Protein AF-A0A7Y3IRU7-F1 (afdb_monomer_lite)

Radius of gyration: 20.29 Å; chains: 1; bounding box: 50×38×58 Å

Secondary structure (DSSP, 8-state):
--HHHHHHHHHHHHHHHHHHHHHHHHHHHHGGG--S---------S--------SS-EE-HHHHHHHHGGGSSSEEEEEEEESS-SSSSS-EEEEEEEETTT--EEEEEEEEEESSSSSHHHHHHHHHHHHHHHTTPEEEEEEE-HHHHHHHHTTSS-HHHHHHHPEEGGGS--TT-HHHHHHHHHHHHHHHTT-

pLDDT: mean 74.54, std 20.45, range [28.89, 97.62]

Foldseek 3Di:
DDPVVVVVVVVVLVVLVVCVVVVVVVVVVVVVVPPDDDDDDDDDDDDPPVPLPFSDAAAALQPCLVVVLVVAAQKAKEWEWEPDPPPDPFTWIKIKIAHPVPRDIHTYATDQATLDDDDRNPVSNVVSLVVCVVSVHHYFYWYAHPVLRVCVNSRNDDPVVRVVRTHRLVRVDDPDDVRVVSSVVSVCVSNVVSD

Sequence (195 aa):
MLLSEFGLDIISGWLSNKFGKIIDKRILKLKKYKDCKNMRKPFFENLALEVKTKLFQTFDVYIDLEKILPRIANPIAHILIEKEAIDSFWNQACLVLESKVTGEWYVFRRGRMAMQGVGGGIRQSEIALKRLKESKAYIAVWAISTAILDEFENGGKLWPEVKISAIPFFSSIGNNDGEWCLIQDRTRELLSANY

Structure (mmCIF, N/CA/C/O backbone):
data_AF-A0A7Y3IRU7-F1
#
_entry.id   AF-A0A7Y3IRU7-F1
#
loop_
_atom_site.group_PDB
_atom_site.id
_atom_site.type_symbol
_atom_site.label_atom_id
_atom_site.label_alt_id
_atom_site.label_comp_id
_atom_site.label_asym_id
_atom_site.label_entity_id
_atom_site.label_seq_id
_atom_site.pdbx_PDB_ins_code
_atom_site.Cartn_x
_atom_site.Cartn_y
_atom_site.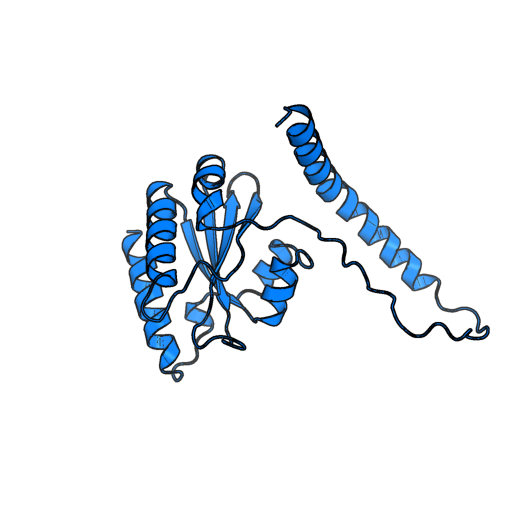Cartn_z
_atom_site.occupancy
_atom_site.B_iso_or_equiv
_atom_site.auth_seq_id
_atom_site.auth_comp_id
_atom_site.auth_asym_id
_atom_site.auth_atom_id
_atom_site.pdbx_PDB_model_num
ATOM 1 N N . MET A 1 1 ? -20.020 21.588 3.233 1.00 48.06 1 MET A N 1
ATOM 2 C CA . MET A 1 1 ? -20.146 20.173 2.834 1.00 48.06 1 MET A CA 1
ATOM 3 C C . MET A 1 1 ? -21.287 19.598 3.650 1.00 48.06 1 MET A C 1
ATOM 5 O O . MET A 1 1 ? -21.186 19.559 4.872 1.00 48.06 1 MET A O 1
ATOM 9 N N . LEU A 1 2 ? -22.430 19.371 3.007 1.00 42.31 2 LEU A N 1
ATOM 10 C CA . LEU A 1 2 ? -23.685 19.032 3.679 1.00 42.31 2 LEU A CA 1
ATOM 11 C C . LEU A 1 2 ? -23.664 17.544 4.057 1.00 42.31 2 LEU A C 1
ATOM 13 O O . LEU A 1 2 ? -23.351 16.697 3.227 1.00 42.31 2 LEU A O 1
ATOM 17 N N . LEU A 1 3 ? -24.014 17.228 5.308 1.00 46.59 3 LEU A N 1
ATOM 18 C CA . LEU A 1 3 ? -24.074 15.863 5.866 1.00 46.59 3 LEU A CA 1
ATOM 19 C C . LEU A 1 3 ? -24.898 14.868 5.021 1.00 46.59 3 LEU A C 1
ATOM 21 O O . LEU A 1 3 ? -24.723 13.659 5.154 1.00 46.59 3 LEU A O 1
ATOM 25 N N . SER A 1 4 ? -25.769 15.365 4.142 1.00 48.56 4 SER A N 1
ATOM 26 C CA . SER A 1 4 ? -26.586 14.570 3.225 1.00 48.56 4 SER A CA 1
ATOM 27 C C . SER A 1 4 ? -25.791 13.890 2.107 1.00 48.56 4 SER A C 1
ATOM 29 O O . SER A 1 4 ? -26.173 12.802 1.690 1.00 48.56 4 SER A O 1
ATOM 31 N N . GLU A 1 5 ? -24.693 14.485 1.631 1.00 45.47 5 GLU A N 1
ATOM 32 C CA . GLU A 1 5 ? -23.890 13.919 0.530 1.00 45.47 5 GLU A CA 1
ATOM 33 C C . GLU A 1 5 ? -23.098 12.692 1.006 1.00 45.47 5 GLU A C 1
ATOM 35 O O . GLU A 1 5 ? -23.122 11.642 0.372 1.00 45.47 5 GLU A O 1
ATOM 40 N N . PHE A 1 6 ? -22.532 12.767 2.214 1.00 59.31 6 PHE A N 1
ATOM 41 C CA . PHE A 1 6 ? -21.785 11.664 2.825 1.00 59.31 6 PHE A CA 1
ATOM 42 C C . PHE A 1 6 ? -22.658 10.426 3.101 1.00 59.31 6 PHE A C 1
ATOM 44 O O . PHE A 1 6 ? -22.209 9.290 2.957 1.00 59.31 6 PHE A O 1
ATOM 51 N N . GLY A 1 7 ? -23.925 10.629 3.480 1.00 55.75 7 GLY A N 1
ATOM 52 C CA . GLY A 1 7 ? -24.867 9.527 3.701 1.00 55.75 7 GLY A CA 1
ATOM 53 C C . GLY A 1 7 ? -25.230 8.785 2.412 1.00 55.75 7 GLY A C 1
ATOM 54 O O . GLY A 1 7 ? -25.353 7.560 2.420 1.00 55.75 7 GLY A O 1
ATOM 55 N N . LEU A 1 8 ? -25.354 9.508 1.296 1.00 59.50 8 LEU A N 1
ATOM 56 C CA . LEU A 1 8 ? -25.653 8.921 -0.012 1.00 59.50 8 LEU A CA 1
ATOM 57 C C . LEU A 1 8 ? -24.467 8.127 -0.567 1.00 59.50 8 LEU A C 1
ATOM 59 O O . LEU A 1 8 ? -24.673 7.070 -1.166 1.00 59.50 8 LEU A O 1
ATOM 63 N N . ASP A 1 9 ? -23.242 8.569 -0.292 1.00 53.53 9 ASP A N 1
ATOM 64 C CA . ASP A 1 9 ? -22.026 7.863 -0.702 1.00 53.53 9 ASP A CA 1
ATOM 65 C C . ASP A 1 9 ? -21.859 6.520 0.023 1.00 53.53 9 ASP A C 1
ATOM 67 O O . ASP A 1 9 ? -21.502 5.513 -0.592 1.00 53.53 9 ASP A O 1
ATOM 71 N N . ILE A 1 10 ? -22.207 6.454 1.311 1.00 66.69 10 ILE A N 1
ATOM 72 C CA . ILE A 1 10 ? -22.194 5.189 2.062 1.00 66.69 10 ILE A CA 1
ATOM 73 C C . ILE A 1 10 ? -23.280 4.234 1.545 1.00 66.69 10 ILE A C 1
ATOM 75 O O . ILE A 1 10 ? -23.042 3.031 1.392 1.00 66.69 10 ILE A O 1
ATOM 79 N N . ILE A 1 11 ? -24.466 4.759 1.225 1.00 63.19 11 ILE A N 1
ATOM 80 C CA . ILE A 1 11 ? -25.565 3.957 0.674 1.00 63.19 11 ILE A CA 1
ATOM 81 C C . ILE A 1 11 ? -25.210 3.443 -0.729 1.00 63.19 11 ILE A C 1
ATOM 83 O O . ILE A 1 11 ? -25.505 2.287 -1.040 1.00 63.19 11 ILE A O 1
ATOM 87 N N . SER A 1 12 ? -24.537 4.243 -1.560 1.00 63.88 12 SER A N 1
ATOM 88 C CA . SER A 1 12 ? -24.117 3.822 -2.901 1.00 63.88 12 SER A CA 1
ATOM 89 C C . SER A 1 12 ? -23.078 2.695 -2.844 1.00 63.88 12 SER A C 1
ATOM 91 O O . SER A 1 12 ? -23.237 1.686 -3.539 1.00 63.88 12 SER A O 1
ATOM 93 N N . GLY A 1 13 ? -22.097 2.787 -1.938 1.00 61.19 13 GLY A N 1
ATOM 94 C CA . GLY A 1 13 ? -21.116 1.725 -1.694 1.00 61.19 13 GLY A CA 1
ATOM 95 C C . GLY A 1 13 ? -21.765 0.422 -1.217 1.00 61.19 13 GLY A C 1
ATOM 96 O O . GLY A 1 13 ? -21.463 -0.662 -1.728 1.00 61.19 13 GLY A O 1
ATOM 97 N N . TRP A 1 14 ? -22.731 0.515 -0.298 1.00 67.25 14 TRP A N 1
ATOM 98 C CA . TRP A 1 14 ? -23.462 -0.654 0.198 1.00 67.25 14 TRP A CA 1
ATOM 99 C C . TRP A 1 14 ? -24.346 -1.307 -0.878 1.00 67.25 14 TRP A C 1
ATOM 101 O O . TRP A 1 14 ? -24.374 -2.536 -1.004 1.00 67.25 14 TRP A O 1
ATOM 111 N N . LEU A 1 15 ? -25.038 -0.506 -1.697 1.00 62.38 15 LEU A N 1
ATOM 112 C CA . LEU A 1 15 ? -25.868 -1.010 -2.795 1.00 62.38 15 LEU A CA 1
ATOM 113 C C . LEU A 1 15 ? -25.020 -1.674 -3.885 1.00 62.38 15 LEU A C 1
ATOM 115 O O . LEU A 1 15 ? -25.395 -2.746 -4.366 1.00 62.38 15 LEU A O 1
ATOM 119 N N . SER A 1 16 ? -23.865 -1.103 -4.230 1.00 62.22 16 SER A N 1
ATOM 120 C CA . SER A 1 16 ? -22.969 -1.662 -5.251 1.00 62.22 16 SER A CA 1
ATOM 121 C C . SER A 1 16 ? -22.486 -3.072 -4.871 1.00 62.22 16 SER A C 1
ATOM 123 O O . SER A 1 16 ? -22.590 -4.014 -5.663 1.00 62.22 16 SER A O 1
ATOM 125 N N . ASN A 1 17 ? -22.124 -3.271 -3.598 1.00 59.56 17 ASN A N 1
ATOM 126 C CA . ASN A 1 17 ? -21.744 -4.582 -3.059 1.00 59.56 17 ASN A CA 1
ATOM 127 C C . ASN A 1 17 ? -22.893 -5.607 -3.072 1.00 59.56 17 ASN A C 1
ATOM 129 O O . ASN A 1 17 ? -22.665 -6.811 -3.236 1.00 59.56 17 ASN A O 1
ATOM 133 N N . LYS A 1 18 ? -24.143 -5.155 -2.912 1.00 57.81 18 LYS A N 1
ATOM 134 C CA . LYS A 1 18 ? -25.322 -6.033 -2.897 1.00 57.81 18 LYS A CA 1
ATOM 135 C C . LYS A 1 18 ? -25.792 -6.411 -4.306 1.00 57.81 18 LYS A C 1
ATOM 137 O O . LYS A 1 18 ? -26.206 -7.554 -4.517 1.00 57.81 18 LYS A O 1
ATOM 142 N N . PHE A 1 19 ? -25.709 -5.492 -5.271 1.00 55.91 19 PHE A N 1
ATOM 143 C CA . PHE A 1 19 ? -26.160 -5.716 -6.650 1.00 55.91 19 PHE A CA 1
ATOM 144 C C . PHE A 1 19 ? -25.128 -6.400 -7.553 1.00 55.91 19 PHE A C 1
ATOM 146 O O . PHE A 1 19 ? -25.546 -7.084 -8.493 1.00 55.91 19 PHE A O 1
ATOM 153 N N . GLY A 1 20 ? -23.825 -6.327 -7.248 1.00 52.81 20 GLY A N 1
ATOM 154 C CA . GLY A 1 20 ? -22.790 -7.064 -7.992 1.00 52.81 20 GLY A CA 1
ATOM 155 C C . GLY A 1 20 ? -23.102 -8.563 -8.123 1.00 52.81 20 GLY A C 1
ATOM 156 O O . GLY A 1 20 ? -23.053 -9.125 -9.214 1.00 52.81 20 GLY A O 1
ATOM 157 N N . LYS A 1 21 ? -23.624 -9.185 -7.054 1.00 52.62 21 LYS A N 1
ATOM 158 C CA . LYS A 1 21 ? -24.028 -10.607 -7.041 1.00 52.62 21 LYS A CA 1
ATOM 159 C C . LYS A 1 21 ? -25.224 -10.949 -7.951 1.00 52.62 21 LYS A C 1
ATOM 161 O O . LYS A 1 21 ? -25.450 -12.122 -8.253 1.00 52.62 21 LYS A O 1
ATOM 166 N N . ILE A 1 22 ? -26.028 -9.962 -8.359 1.00 50.84 22 ILE A N 1
ATOM 167 C CA . ILE A 1 22 ? -27.222 -10.150 -9.208 1.00 50.84 22 ILE A CA 1
ATOM 168 C C . ILE A 1 22 ? -26.870 -9.966 -10.692 1.00 50.84 22 ILE A C 1
ATOM 170 O O . ILE A 1 22 ? -27.439 -10.651 -11.551 1.00 50.84 22 ILE A O 1
ATOM 174 N N . ILE A 1 23 ? -25.923 -9.076 -10.997 1.00 54.41 23 ILE A N 1
ATOM 175 C CA . ILE A 1 23 ? -25.503 -8.753 -12.367 1.00 54.41 23 ILE A CA 1
ATOM 176 C C . ILE A 1 23 ? -24.752 -9.935 -13.001 1.00 54.41 23 ILE A C 1
ATOM 178 O O . ILE A 1 23 ? -25.070 -10.305 -14.137 1.00 54.41 23 ILE A O 1
ATOM 182 N N . ASP A 1 24 ? -23.903 -10.633 -12.240 1.00 53.72 24 ASP A N 1
ATOM 183 C CA . ASP A 1 24 ? -23.179 -11.828 -12.71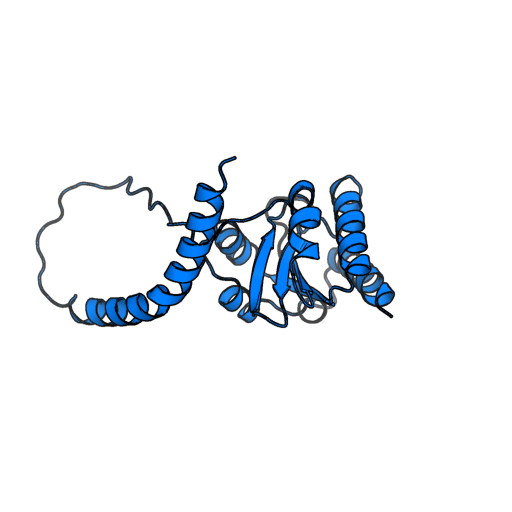0 1.00 53.72 24 ASP A CA 1
ATOM 184 C C . ASP A 1 24 ? -24.112 -12.935 -13.226 1.00 53.72 24 ASP A C 1
ATOM 186 O O . ASP A 1 24 ? -23.856 -13.573 -14.252 1.00 53.72 24 ASP A O 1
ATOM 190 N N . LYS A 1 25 ? -25.275 -13.117 -12.583 1.00 45.72 25 LYS A N 1
ATOM 191 C CA . LYS A 1 25 ? -26.278 -14.106 -13.013 1.00 45.72 25 LYS A CA 1
ATOM 192 C C . LYS A 1 25 ? -27.017 -13.703 -14.296 1.00 45.72 25 LYS A C 1
ATOM 194 O O . LYS A 1 25 ? -27.487 -14.582 -15.021 1.00 45.72 25 LYS A O 1
ATOM 199 N N . ARG A 1 26 ? -27.139 -12.404 -14.602 1.00 42.84 26 ARG A N 1
ATOM 200 C CA . ARG A 1 26 ? -27.789 -11.909 -15.835 1.00 42.84 26 ARG A CA 1
ATOM 201 C C . ARG A 1 26 ? -26.845 -11.934 -17.039 1.00 42.84 26 ARG A C 1
ATOM 203 O O . ARG A 1 26 ? -27.288 -12.304 -18.127 1.00 42.84 26 ARG A O 1
ATOM 210 N N . ILE A 1 27 ? -25.560 -11.633 -16.846 1.00 50.25 27 ILE A N 1
ATOM 211 C CA . ILE A 1 27 ? -24.546 -11.669 -17.918 1.00 50.25 27 ILE A CA 1
ATOM 212 C C . ILE A 1 27 ? -24.343 -13.104 -18.435 1.00 50.25 27 ILE A C 1
ATOM 214 O O . ILE A 1 27 ? -24.252 -13.317 -19.647 1.00 50.25 27 ILE A O 1
ATOM 218 N N . LEU A 1 28 ? -24.402 -14.110 -17.552 1.00 45.84 28 LEU A N 1
ATOM 219 C CA . LEU A 1 28 ? -24.357 -15.522 -17.959 1.00 45.84 28 LEU A CA 1
ATOM 220 C C . LEU A 1 28 ? -25.570 -15.937 -18.817 1.00 45.84 28 LEU A C 1
ATOM 222 O O . LEU A 1 28 ? -25.449 -16.776 -19.709 1.00 45.84 28 LEU A O 1
ATOM 226 N N . LYS A 1 29 ? -26.740 -15.329 -18.575 1.00 40.03 29 LYS A N 1
ATOM 227 C CA . LYS A 1 29 ? -27.984 -15.602 -19.315 1.00 40.03 29 LYS A CA 1
ATOM 228 C C . LYS A 1 29 ? -27.981 -14.970 -20.713 1.00 40.03 29 LYS A C 1
ATOM 230 O O . LYS A 1 29 ? -28.517 -15.566 -21.643 1.00 40.03 29 LYS A O 1
ATOM 235 N N . LEU A 1 30 ? -27.336 -13.810 -20.875 1.00 43.72 30 LEU A N 1
ATOM 236 C CA . LEU A 1 30 ? -27.234 -13.092 -22.154 1.00 43.72 30 LEU A CA 1
ATOM 237 C C . LEU A 1 30 ? -26.241 -13.734 -23.137 1.00 43.72 30 LEU A C 1
ATOM 239 O O . LEU A 1 30 ? -26.475 -13.688 -24.343 1.00 43.72 30 LEU A O 1
ATOM 243 N N . LYS A 1 31 ? -25.184 -14.409 -22.656 1.00 42.47 31 LYS A N 1
ATOM 244 C CA . LYS A 1 31 ? -24.262 -15.163 -23.532 1.00 42.47 31 LYS A CA 1
ATOM 245 C C . LYS A 1 31 ? -24.937 -16.327 -24.270 1.00 42.47 31 LYS A C 1
ATOM 247 O O . LYS A 1 31 ? -24.489 -16.686 -25.349 1.00 42.47 31 LYS A O 1
ATOM 252 N N . LYS A 1 32 ? -26.036 -16.875 -23.737 1.00 38.16 32 LYS A N 1
ATOM 253 C CA . LYS A 1 32 ? -26.773 -17.998 -24.344 1.00 38.16 32 LYS A CA 1
ATOM 254 C C . LYS A 1 32 ? -27.744 -17.584 -25.463 1.00 38.16 32 LYS A C 1
ATOM 256 O O . LYS A 1 32 ? -28.303 -18.455 -26.112 1.00 38.16 32 LYS A O 1
ATOM 261 N N . TYR A 1 33 ? -27.954 -16.280 -25.679 1.00 37.12 33 TYR A N 1
ATOM 262 C CA . TYR A 1 33 ? -28.952 -15.743 -26.619 1.00 37.12 33 TYR A CA 1
ATOM 263 C C . TYR A 1 33 ? -28.353 -15.147 -27.908 1.00 37.12 33 TYR A C 1
ATOM 265 O O . TYR A 1 33 ? -29.091 -14.597 -28.720 1.00 37.12 33 TYR A O 1
ATOM 273 N N . LYS A 1 34 ? -27.026 -15.228 -28.102 1.00 40.00 34 LYS A N 1
ATOM 274 C CA . LYS A 1 34 ? -26.320 -14.582 -29.226 1.00 40.00 34 LYS A CA 1
ATOM 275 C C . LYS A 1 34 ? -26.099 -15.455 -30.468 1.00 40.00 34 LYS A C 1
ATOM 277 O O . LYS A 1 34 ? -25.538 -14.957 -31.436 1.00 40.00 34 LYS A O 1
ATOM 282 N N . ASP A 1 35 ? -26.609 -16.684 -30.488 1.00 40.62 35 ASP A N 1
ATOM 283 C CA . ASP A 1 35 ? -26.699 -17.492 -31.708 1.00 40.62 35 ASP A CA 1
ATOM 284 C C . ASP A 1 35 ? -28.080 -17.323 -32.343 1.00 40.62 35 ASP A C 1
ATOM 286 O O . ASP A 1 35 ? -28.925 -18.207 -32.248 1.00 40.62 35 ASP A O 1
ATOM 290 N N . CYS A 1 36 ? -28.343 -16.166 -32.960 1.00 28.89 36 CYS A N 1
ATOM 291 C CA . CYS A 1 36 ? -29.313 -16.058 -34.054 1.00 28.89 36 CYS A CA 1
ATOM 292 C C . CYS A 1 36 ? -29.269 -14.688 -34.754 1.00 28.89 36 CYS A C 1
ATOM 294 O O . CYS A 1 36 ? -29.655 -13.670 -34.188 1.00 28.89 36 CYS A O 1
ATOM 296 N N . LYS A 1 37 ? -28.955 -14.762 -36.054 1.00 32.47 37 LYS A N 1
ATOM 297 C CA . LYS A 1 37 ? -29.348 -13.873 -37.164 1.00 32.47 37 LYS A CA 1
ATOM 298 C C . LYS A 1 37 ? -28.512 -12.615 -37.448 1.00 32.47 37 LYS A C 1
ATOM 300 O O . LYS A 1 37 ? -28.678 -11.547 -36.875 1.00 32.47 37 LYS A O 1
ATOM 305 N N . ASN A 1 38 ? -27.713 -12.777 -38.505 1.00 42.38 38 ASN A N 1
ATOM 306 C CA . ASN A 1 38 ? -27.243 -11.765 -39.448 1.00 42.38 38 ASN A CA 1
ATOM 307 C C . ASN A 1 38 ? -28.295 -10.688 -39.771 1.00 42.38 38 ASN A C 1
ATOM 309 O O . ASN A 1 38 ? -29.358 -11.028 -40.286 1.00 42.38 38 ASN A O 1
ATOM 313 N N . MET A 1 39 ? -27.937 -9.407 -39.632 1.00 30.27 39 MET A N 1
ATOM 314 C CA . MET A 1 39 ? -28.381 -8.338 -40.539 1.00 30.27 39 MET A CA 1
ATOM 315 C C . MET A 1 39 ? -27.474 -7.096 -40.429 1.00 30.27 39 MET A C 1
ATOM 317 O O . MET A 1 39 ? -27.349 -6.495 -39.372 1.00 30.27 39 MET A O 1
ATOM 321 N N . ARG A 1 40 ? -26.840 -6.775 -41.567 1.00 31.67 40 ARG A N 1
ATOM 322 C CA . ARG A 1 40 ? -26.354 -5.476 -42.084 1.00 31.67 40 ARG A CA 1
ATOM 323 C C . ARG A 1 40 ? -25.814 -4.435 -41.082 1.00 31.67 40 ARG A C 1
ATOM 325 O O . ARG A 1 40 ? -26.567 -3.770 -40.384 1.00 31.67 40 ARG A O 1
ATOM 332 N N . LYS A 1 41 ? -24.495 -4.205 -41.157 1.00 40.94 41 LYS A N 1
ATOM 333 C CA . LYS A 1 41 ? -23.790 -3.045 -40.582 1.00 40.94 41 LYS A CA 1
ATOM 334 C C . LYS A 1 41 ? -24.319 -1.723 -41.169 1.00 40.94 41 LYS A C 1
ATOM 336 O O . LYS A 1 41 ? -24.338 -1.604 -42.395 1.00 40.94 41 LYS A O 1
ATOM 341 N N . PRO A 1 42 ? -24.591 -0.697 -40.347 1.00 31.98 42 PRO A N 1
ATOM 342 C CA . PRO A 1 42 ? -24.346 0.681 -40.715 1.00 31.98 42 PRO A CA 1
ATOM 343 C C . PRO A 1 42 ? -23.015 1.166 -40.124 1.00 31.98 42 PRO A C 1
ATOM 345 O O . PRO A 1 42 ? -22.588 0.790 -39.034 1.00 31.98 42 PRO A O 1
ATOM 348 N N . PHE A 1 43 ? -22.371 1.998 -40.924 1.00 35.75 43 PHE A N 1
ATOM 349 C CA . PHE A 1 43 ? -21.105 2.687 -40.745 1.00 35.75 43 PHE A CA 1
ATOM 350 C C . PHE A 1 43 ? -21.197 3.708 -39.592 1.00 35.75 43 PHE A C 1
ATOM 352 O O . PHE A 1 43 ? -21.530 4.867 -39.804 1.00 35.75 43 PHE A O 1
ATOM 359 N N . PHE A 1 44 ? -20.953 3.252 -38.363 1.00 33.62 44 PHE A N 1
ATOM 360 C CA . PHE A 1 44 ? -20.643 4.077 -37.187 1.00 33.62 44 PHE A CA 1
ATOM 361 C C . PHE A 1 44 ? -19.436 3.449 -36.469 1.00 33.62 44 PHE A C 1
ATOM 363 O O . PHE A 1 44 ? -19.514 2.969 -35.344 1.00 33.62 44 PHE A O 1
ATOM 370 N N . GLU A 1 45 ? -18.314 3.393 -37.177 1.00 39.78 45 GLU A N 1
ATOM 371 C CA . GLU A 1 45 ? -16.967 3.307 -36.604 1.00 39.78 45 GLU A CA 1
ATOM 372 C C . GLU A 1 45 ? -16.498 4.764 -36.434 1.00 39.78 45 GLU A C 1
ATOM 374 O O . GLU A 1 45 ? -16.635 5.545 -37.366 1.00 39.78 45 GLU A O 1
ATOM 379 N N . ASN A 1 46 ? -15.966 5.285 -35.335 1.00 42.59 46 ASN A N 1
ATOM 380 C CA . ASN A 1 46 ? -15.507 4.751 -34.066 1.00 42.59 46 ASN A CA 1
ATOM 381 C C . ASN A 1 46 ? -15.408 5.962 -33.121 1.00 42.59 46 ASN A C 1
ATOM 383 O O . ASN A 1 46 ? -14.522 6.786 -33.312 1.00 42.59 46 ASN A O 1
ATOM 387 N N . LEU A 1 47 ? -16.286 6.098 -32.126 1.00 37.81 47 LEU A N 1
ATOM 388 C C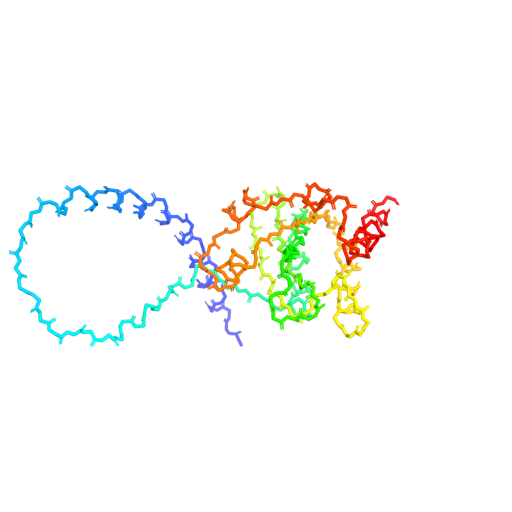A . LEU A 1 47 ? -15.971 6.809 -30.876 1.00 37.81 47 LEU A CA 1
ATOM 389 C C . LEU A 1 47 ? -17.004 6.452 -29.798 1.00 37.81 47 LEU A C 1
ATOM 391 O O . LEU A 1 47 ? -17.566 7.305 -29.116 1.00 37.81 47 LEU A O 1
ATOM 395 N N . ALA A 1 48 ? -17.266 5.155 -29.628 1.00 40.50 48 ALA A N 1
ATOM 396 C CA . ALA A 1 48 ? -17.731 4.684 -28.335 1.00 40.50 48 ALA A CA 1
ATOM 397 C C . ALA A 1 48 ? -16.530 4.811 -27.393 1.00 40.50 48 ALA A C 1
ATOM 399 O O . ALA A 1 48 ? -15.747 3.880 -27.227 1.00 40.50 48 ALA A O 1
ATOM 400 N N . LEU A 1 49 ? -16.332 6.012 -26.848 1.00 41.75 49 LEU A N 1
ATOM 401 C CA . LEU A 1 49 ? -15.558 6.205 -25.635 1.00 41.75 49 LEU A CA 1
ATOM 402 C C . LEU A 1 49 ? -16.312 5.370 -2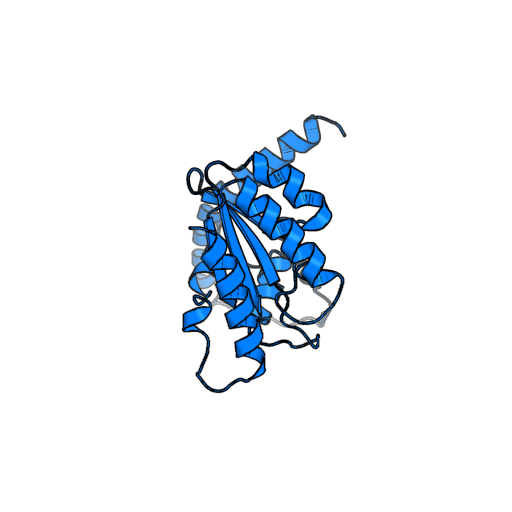4.601 1.00 41.75 49 LEU A C 1
ATOM 404 O O . LEU A 1 49 ? -17.324 5.810 -24.058 1.00 41.75 49 LEU A O 1
ATOM 408 N N . GLU A 1 50 ? -15.921 4.103 -24.452 1.00 47.50 50 GLU A N 1
ATOM 409 C CA . GLU A 1 50 ? -16.402 3.260 -23.372 1.00 47.50 50 GLU A CA 1
ATOM 410 C C . GLU A 1 50 ? -16.017 4.004 -22.102 1.00 47.50 50 GLU A C 1
ATOM 412 O O . GLU A 1 50 ? -14.867 3.968 -21.661 1.00 47.50 50 GLU A O 1
ATOM 417 N N . VAL A 1 51 ? -16.968 4.755 -21.548 1.00 51.50 51 VAL A N 1
ATOM 418 C CA . VAL A 1 51 ? -16.851 5.325 -20.217 1.00 51.50 51 VAL A CA 1
ATOM 419 C C . VAL A 1 51 ? -16.815 4.115 -19.298 1.00 51.50 51 VAL A C 1
ATOM 421 O O . VAL A 1 51 ? -17.856 3.624 -18.856 1.00 51.50 51 VAL A O 1
ATOM 424 N N . LYS A 1 52 ? -15.613 3.561 -19.091 1.00 62.78 52 LYS A N 1
ATOM 425 C CA . LYS A 1 52 ? -15.381 2.488 -18.133 1.00 62.78 52 LYS A CA 1
ATOM 426 C C . LYS A 1 52 ? -15.905 3.018 -16.809 1.00 62.78 52 LYS A C 1
ATOM 428 O O . LYS A 1 52 ? -15.371 3.972 -16.248 1.00 62.78 52 LYS A O 1
ATOM 433 N N . THR A 1 53 ? -17.035 2.468 -16.380 1.00 78.56 53 THR A N 1
ATOM 434 C CA . THR A 1 53 ? -17.702 2.915 -15.164 1.00 78.56 53 THR A CA 1
ATOM 435 C C . THR A 1 53 ? -16.781 2.564 -14.008 1.00 78.56 53 THR A C 1
ATOM 437 O O . THR A 1 53 ? -16.487 1.391 -13.787 1.00 78.56 53 THR A O 1
ATOM 440 N N . LYS A 1 54 ? -16.273 3.585 -13.317 1.00 86.25 54 LYS A N 1
ATOM 441 C CA . LYS A 1 54 ? -15.350 3.399 -12.201 1.00 86.25 54 LYS A CA 1
ATOM 442 C C . LYS A 1 54 ? -16.074 2.668 -11.068 1.00 86.25 54 LYS A C 1
ATOM 444 O O . LYS A 1 54 ? -17.104 3.145 -10.600 1.00 86.25 54 LYS A O 1
ATOM 449 N N . LEU A 1 55 ? -15.544 1.530 -10.623 1.00 88.75 55 LEU A N 1
ATOM 450 C CA . LEU A 1 55 ? -16.164 0.703 -9.582 1.00 88.75 55 LEU A CA 1
ATOM 451 C C . LEU A 1 55 ? -15.977 1.279 -8.167 1.00 88.75 55 LEU A C 1
ATOM 453 O O . LEU A 1 55 ? -16.784 1.002 -7.285 1.00 88.75 55 LEU A O 1
ATOM 457 N N . PHE A 1 56 ? -14.921 2.066 -7.939 1.00 92.19 56 PHE A N 1
ATOM 458 C CA . PHE A 1 56 ? -14.600 2.688 -6.647 1.00 92.19 56 PHE A CA 1
ATOM 459 C C . PHE A 1 56 ? -13.722 3.929 -6.820 1.00 92.19 56 PHE A C 1
ATOM 461 O O . PHE A 1 56 ? -13.046 4.097 -7.831 1.00 92.19 56 PHE A O 1
ATOM 468 N N . GLN A 1 57 ? -13.682 4.800 -5.813 1.00 92.38 57 GLN A N 1
ATOM 469 C CA . GLN A 1 57 ? -12.783 5.951 -5.801 1.00 92.38 57 GLN A CA 1
ATOM 470 C C . GLN A 1 57 ? -11.406 5.595 -5.231 1.00 92.38 57 GLN A C 1
ATOM 472 O O . GLN A 1 57 ? -11.260 4.741 -4.365 1.00 92.38 57 GLN A O 1
ATOM 477 N N . THR A 1 58 ? -10.392 6.303 -5.715 1.00 94.00 58 THR A N 1
ATOM 478 C CA . THR A 1 58 ? -9.012 6.217 -5.243 1.00 94.00 58 THR A CA 1
ATOM 479 C C . THR A 1 58 ? -8.611 7.506 -4.534 1.00 94.00 58 THR A C 1
ATOM 481 O O . THR A 1 58 ? -9.089 8.577 -4.913 1.00 94.00 58 THR A O 1
ATOM 484 N N . PHE A 1 59 ? -7.687 7.404 -3.586 1.00 95.06 59 PHE A N 1
ATOM 485 C CA . PHE A 1 59 ? -7.261 8.476 -2.687 1.00 95.06 59 PHE A CA 1
ATOM 486 C C . PHE A 1 59 ? -5.797 8.881 -2.914 1.00 95.06 59 PHE A C 1
ATOM 488 O O . PHE A 1 59 ? -5.036 8.162 -3.573 1.00 95.06 59 PHE A O 1
ATOM 495 N N . ASP A 1 60 ? -5.397 10.029 -2.366 1.00 93.31 60 ASP A N 1
ATOM 496 C CA . ASP A 1 60 ? -4.004 10.489 -2.348 1.00 93.31 60 ASP A CA 1
ATOM 497 C C . ASP A 1 60 ? -3.362 10.164 -0.986 1.00 93.31 60 ASP A C 1
ATOM 499 O O . ASP A 1 60 ? -3.890 10.510 0.072 1.00 93.31 60 ASP A O 1
ATOM 503 N N . VAL A 1 61 ? -2.209 9.484 -0.995 1.00 92.62 61 VAL A N 1
ATOM 504 C CA . VAL A 1 61 ? -1.523 9.041 0.237 1.00 92.62 61 VAL A CA 1
ATOM 505 C C . VAL A 1 61 ? -1.154 10.215 1.145 1.00 92.62 61 VAL A C 1
ATOM 507 O O . VAL A 1 61 ? -1.234 10.104 2.367 1.00 92.62 61 VAL A O 1
ATOM 510 N N . TYR A 1 62 ? -0.734 11.343 0.577 1.00 88.69 62 TYR A N 1
ATOM 511 C CA . TYR A 1 62 ? -0.271 12.484 1.358 1.00 88.69 62 TYR A CA 1
ATOM 512 C C . TYR A 1 62 ? -1.442 13.210 2.033 1.00 88.69 62 TYR A C 1
ATOM 514 O O . TYR A 1 62 ? -1.329 13.621 3.189 1.00 88.69 62 TYR A O 1
ATOM 522 N N . ILE A 1 63 ? -2.570 13.330 1.327 1.00 90.88 63 ILE A N 1
ATOM 523 C CA . ILE A 1 63 ? -3.731 14.123 1.760 1.00 90.88 63 ILE A CA 1
ATOM 524 C C . ILE A 1 63 ? -4.718 13.306 2.608 1.00 90.88 63 ILE A C 1
ATOM 526 O O . ILE A 1 63 ? -5.275 13.824 3.583 1.00 90.88 63 ILE A O 1
ATOM 530 N N . ASP A 1 64 ? -4.962 12.048 2.239 1.00 95.12 64 ASP A N 1
ATOM 531 C CA . ASP A 1 64 ? -6.118 11.291 2.732 1.00 95.12 64 ASP A CA 1
ATOM 532 C C . ASP A 1 64 ? -5.756 10.220 3.764 1.00 95.12 64 ASP A C 1
ATOM 534 O O . ASP A 1 64 ? -6.601 9.859 4.587 1.00 95.12 64 ASP A O 1
ATOM 538 N N . LEU A 1 65 ? -4.505 9.739 3.780 1.00 94.94 65 LEU A N 1
ATOM 539 C CA . LEU A 1 65 ? -4.078 8.650 4.670 1.00 94.94 65 LEU A CA 1
ATOM 540 C C . LEU A 1 65 ? -4.358 8.968 6.143 1.00 94.94 65 LEU A C 1
ATOM 542 O O . LEU A 1 65 ? -4.900 8.138 6.864 1.00 94.94 65 LEU A O 1
ATOM 546 N N . GLU A 1 66 ? -4.038 10.187 6.574 1.00 93.31 66 GLU A N 1
ATOM 547 C CA . GLU A 1 66 ? -4.226 10.641 7.957 1.00 93.31 66 GLU A CA 1
ATOM 548 C C . GLU A 1 66 ? -5.702 10.689 8.375 1.00 93.31 66 GLU A C 1
ATOM 550 O O . GLU A 1 66 ? -6.027 10.503 9.544 1.00 93.31 66 GLU A O 1
ATOM 555 N N . LYS A 1 67 ? -6.612 10.889 7.418 1.00 94.56 67 LYS A N 1
ATOM 556 C CA . LYS A 1 67 ? -8.056 10.954 7.676 1.00 94.56 67 LYS A CA 1
ATOM 557 C C . LYS A 1 67 ? -8.697 9.569 7.683 1.00 94.56 67 LYS A C 1
ATOM 559 O O . LYS A 1 67 ? -9.641 9.337 8.440 1.00 94.56 67 LYS A O 1
ATOM 564 N N . ILE A 1 68 ? -8.220 8.683 6.809 1.00 95.94 68 ILE A N 1
ATOM 565 C CA . ILE A 1 68 ? -8.801 7.358 6.573 1.00 95.94 68 ILE A CA 1
ATOM 566 C C . ILE A 1 68 ? -8.273 6.341 7.588 1.00 95.94 68 ILE A C 1
ATOM 568 O O . ILE A 1 68 ? -9.068 5.638 8.206 1.00 95.94 68 ILE A O 1
ATOM 572 N N . LEU A 1 69 ? -6.955 6.286 7.800 1.00 95.88 69 LEU A N 1
ATOM 573 C CA . LEU A 1 69 ? -6.297 5.253 8.607 1.00 95.88 69 LEU A CA 1
ATOM 574 C C . LEU A 1 69 ? -6.867 5.100 10.032 1.00 95.88 69 LEU A C 1
ATOM 576 O O . LEU A 1 69 ? -7.131 3.962 10.419 1.00 95.88 69 LEU A O 1
ATOM 580 N N . PRO A 1 70 ? -7.153 6.177 10.798 1.00 95.00 70 PRO A N 1
ATOM 581 C CA . PRO A 1 70 ? -7.701 6.045 12.153 1.00 95.00 70 PRO A CA 1
ATOM 582 C C . PRO A 1 70 ? -9.101 5.422 12.212 1.00 95.00 70 PRO A C 1
ATOM 584 O O . PRO A 1 70 ? -9.559 5.038 13.286 1.00 95.00 70 PRO A O 1
ATOM 587 N N . ARG A 1 71 ? -9.807 5.348 11.078 1.00 94.19 71 ARG A N 1
ATOM 588 C CA . ARG A 1 71 ? -11.171 4.808 10.987 1.00 94.19 71 ARG A CA 1
ATOM 589 C C . ARG A 1 71 ? -11.194 3.307 10.704 1.00 94.19 71 ARG A C 1
ATOM 591 O O . ARG A 1 71 ? -12.263 2.707 10.733 1.00 94.19 71 ARG A O 1
ATOM 598 N N . ILE A 1 72 ? -10.040 2.703 10.424 1.00 94.25 72 ILE A N 1
ATOM 599 C CA . ILE A 1 72 ? -9.938 1.299 10.034 1.00 94.25 72 ILE A CA 1
ATOM 600 C C . ILE A 1 72 ? -9.575 0.468 11.260 1.00 94.25 72 ILE A C 1
ATOM 602 O O . ILE A 1 72 ? -8.485 0.588 11.815 1.00 94.25 72 ILE A O 1
ATOM 606 N N . ALA A 1 73 ? -10.479 -0.421 11.668 1.00 91.25 73 ALA A N 1
ATOM 607 C CA . ALA A 1 73 ? -10.197 -1.361 12.743 1.00 91.25 73 ALA A CA 1
ATOM 608 C C . ALA A 1 73 ? -9.191 -2.424 12.274 1.00 91.25 73 ALA A C 1
ATOM 610 O O . ALA A 1 73 ? -9.442 -3.128 11.291 1.00 91.25 73 ALA A O 1
ATOM 611 N N . ASN A 1 74 ? -8.085 -2.559 13.012 1.00 93.56 74 ASN A N 1
ATOM 612 C CA . ASN A 1 74 ? -7.017 -3.536 12.778 1.00 93.56 74 ASN A CA 1
ATOM 613 C C . ASN A 1 74 ? -6.521 -3.544 11.308 1.00 93.56 74 ASN A C 1
ATOM 615 O O . ASN A 1 74 ? -6.755 -4.519 10.582 1.00 93.56 74 ASN A O 1
ATOM 619 N N . PRO A 1 75 ? -5.906 -2.438 10.843 1.00 96.12 75 PRO A N 1
ATOM 620 C CA . PRO A 1 75 ? -5.590 -2.238 9.434 1.00 96.12 75 PRO A CA 1
ATOM 621 C C . PRO A 1 75 ? -4.463 -3.155 8.937 1.00 96.12 75 PRO A C 1
ATOM 623 O O . PRO A 1 75 ? -3.477 -3.409 9.635 1.00 96.12 75 PRO A O 1
ATOM 626 N N . ILE A 1 76 ? -4.580 -3.605 7.687 1.00 96.31 76 ILE A N 1
ATOM 627 C CA . ILE A 1 76 ? -3.476 -4.124 6.876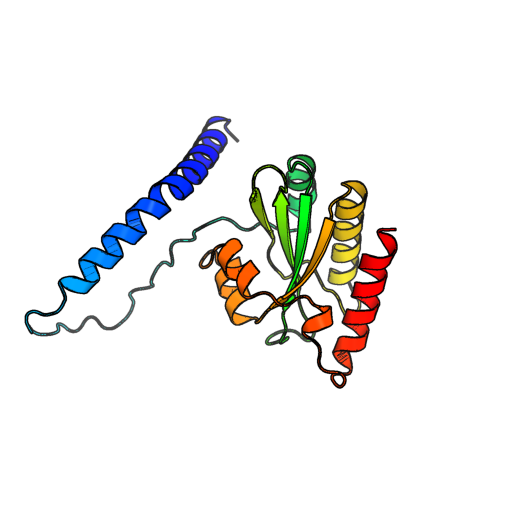 1.00 96.31 76 ILE A CA 1
ATOM 628 C C . ILE A 1 76 ? -3.168 -3.096 5.794 1.00 96.31 76 ILE A C 1
ATOM 630 O O . ILE A 1 76 ? -4.049 -2.703 5.037 1.00 96.31 76 ILE A O 1
ATOM 634 N N . ALA A 1 77 ? -1.910 -2.696 5.701 1.00 96.44 77 ALA A N 1
ATOM 635 C CA . ALA A 1 77 ? -1.360 -1.921 4.609 1.00 96.44 77 ALA A CA 1
ATOM 636 C C . ALA A 1 77 ? -0.725 -2.855 3.576 1.00 96.44 77 ALA A C 1
ATOM 638 O O . ALA A 1 77 ? 0.355 -3.403 3.794 1.00 96.44 77 ALA A O 1
ATOM 639 N N . HIS A 1 78 ? -1.394 -3.022 2.443 1.00 96.31 78 HIS A N 1
ATOM 640 C CA . HIS A 1 78 ? -0.866 -3.710 1.276 1.00 96.31 78 HIS A CA 1
ATOM 641 C C . HIS A 1 78 ? -0.141 -2.706 0.380 1.00 96.31 78 HIS A C 1
ATOM 643 O O . HIS A 1 78 ? -0.764 -1.841 -0.230 1.00 96.31 78 HIS A O 1
ATOM 649 N N . ILE A 1 79 ? 1.179 -2.819 0.300 1.00 94.38 79 ILE A N 1
ATOM 650 C CA . ILE A 1 79 ? 2.019 -2.004 -0.577 1.00 94.38 79 ILE A CA 1
ATOM 651 C C . ILE A 1 79 ? 2.231 -2.790 -1.867 1.00 94.38 79 ILE A C 1
ATOM 653 O O . ILE A 1 79 ? 2.827 -3.866 -1.839 1.00 94.38 79 ILE A O 1
ATOM 657 N N . LEU A 1 80 ? 1.718 -2.275 -2.980 1.00 93.75 80 LEU A N 1
ATOM 658 C CA . LEU A 1 80 ? 1.819 -2.888 -4.301 1.00 93.75 80 LEU A CA 1
ATOM 659 C C . LEU A 1 80 ? 2.909 -2.167 -5.090 1.00 93.75 80 LEU A C 1
ATOM 661 O O . LEU A 1 80 ? 2.731 -1.009 -5.461 1.00 93.75 80 LEU A O 1
ATOM 665 N N . ILE A 1 81 ? 4.026 -2.843 -5.323 1.00 89.88 81 ILE A N 1
ATOM 666 C CA . ILE A 1 81 ? 5.159 -2.331 -6.091 1.00 89.88 81 ILE A CA 1
ATOM 667 C C . ILE A 1 81 ? 5.021 -2.841 -7.523 1.00 89.88 81 ILE A C 1
ATOM 669 O O . ILE A 1 81 ? 4.815 -4.039 -7.749 1.00 89.88 81 ILE A O 1
ATOM 673 N N . GLU A 1 82 ? 5.102 -1.938 -8.493 1.00 87.44 82 GLU A N 1
ATOM 674 C CA . GLU A 1 82 ? 5.090 -2.339 -9.897 1.00 87.44 82 GLU A CA 1
ATOM 675 C C . GLU A 1 82 ? 6.333 -3.164 -10.239 1.00 87.44 82 GLU A C 1
ATOM 677 O O . GLU A 1 82 ? 7.437 -2.854 -9.797 1.00 87.44 82 GLU A O 1
ATOM 682 N N . LYS A 1 83 ? 6.159 -4.236 -11.011 1.00 80.38 83 LYS A N 1
ATOM 683 C CA . LYS A 1 83 ? 7.271 -5.086 -11.451 1.00 80.38 83 LYS A CA 1
ATOM 684 C C . LYS A 1 83 ? 8.137 -4.425 -12.508 1.00 80.38 83 LYS A C 1
ATOM 686 O O . LYS A 1 83 ? 9.342 -4.617 -12.532 1.00 80.38 83 LYS A O 1
ATOM 691 N N . GLU A 1 84 ? 7.519 -3.659 -13.384 1.00 75.06 84 GLU A N 1
ATOM 692 C CA . GLU A 1 84 ? 8.185 -3.066 -14.530 1.00 75.06 84 GLU A CA 1
ATOM 693 C C . GLU A 1 84 ? 8.015 -1.559 -14.413 1.00 75.06 84 GLU A C 1
ATOM 695 O O . GLU A 1 84 ? 6.891 -1.052 -14.404 1.00 75.06 84 GLU A O 1
ATOM 700 N N . ALA A 1 85 ? 9.128 -0.842 -14.299 1.00 64.06 85 ALA A N 1
ATOM 701 C CA . ALA A 1 85 ? 9.118 0.608 -14.338 1.00 64.06 85 ALA A CA 1
ATOM 702 C C . ALA A 1 85 ? 9.000 1.027 -15.815 1.00 64.06 85 ALA A C 1
ATOM 704 O O . ALA A 1 85 ? 9.997 1.163 -16.518 1.00 64.06 85 ALA A O 1
ATOM 705 N N . ILE A 1 86 ? 7.764 1.106 -16.321 1.00 56.34 86 ILE A N 1
ATOM 706 C CA . ILE A 1 86 ? 7.511 1.329 -17.757 1.00 56.34 86 ILE A CA 1
ATOM 707 C C . ILE A 1 86 ? 7.784 2.794 -18.139 1.00 56.34 86 ILE A C 1
ATOM 709 O O . ILE A 1 86 ? 8.455 3.049 -19.133 1.00 56.34 86 ILE A O 1
ATOM 713 N N . ASP A 1 87 ? 7.324 3.745 -17.318 1.00 55.69 87 ASP A N 1
ATOM 714 C CA . ASP A 1 87 ? 7.332 5.183 -17.647 1.00 55.69 87 ASP A CA 1
ATOM 715 C C . ASP A 1 87 ? 8.177 6.046 -16.698 1.00 55.69 87 ASP A C 1
ATOM 717 O O . ASP A 1 87 ? 8.305 7.259 -16.880 1.00 55.69 87 ASP A O 1
ATOM 721 N N . SER A 1 88 ? 8.760 5.454 -15.656 1.00 56.88 88 SER A N 1
ATOM 722 C CA . SER A 1 88 ? 9.629 6.181 -14.734 1.00 56.88 88 SER A CA 1
ATOM 723 C C . SER A 1 88 ? 10.893 5.392 -14.444 1.00 56.88 88 SER A C 1
ATOM 725 O O . SER A 1 88 ? 10.867 4.172 -14.450 1.00 56.88 88 SER A O 1
ATOM 727 N N . PHE A 1 89 ? 11.997 6.080 -14.146 1.00 61.19 89 PHE A N 1
ATOM 728 C CA . PHE A 1 89 ? 13.248 5.441 -13.712 1.00 61.19 89 PHE A CA 1
ATOM 729 C C . PHE A 1 89 ? 13.100 4.658 -12.389 1.00 61.19 89 PHE A C 1
ATOM 731 O O . PHE A 1 89 ? 14.060 4.051 -11.925 1.00 61.19 89 PHE A O 1
ATOM 738 N N . TRP A 1 90 ? 11.927 4.699 -11.741 1.00 68.38 90 TRP A N 1
ATOM 739 C CA . TRP A 1 90 ? 11.703 4.136 -10.417 1.00 68.38 90 TRP A CA 1
ATOM 740 C C . TRP A 1 90 ? 10.416 3.314 -10.335 1.00 68.38 90 TRP A C 1
ATOM 742 O O . TRP A 1 90 ? 9.374 3.800 -10.749 1.00 68.38 90 TRP A O 1
ATOM 752 N N . ASN A 1 91 ? 10.452 2.133 -9.713 1.00 76.06 91 ASN A N 1
ATOM 753 C CA . ASN A 1 91 ? 9.243 1.369 -9.418 1.00 76.06 91 ASN A CA 1
ATOM 754 C C . ASN A 1 91 ? 8.378 2.134 -8.404 1.00 76.06 91 ASN A C 1
ATOM 756 O O . ASN A 1 91 ? 8.763 2.353 -7.245 1.00 76.06 91 ASN A O 1
ATOM 760 N N . GLN A 1 92 ? 7.199 2.552 -8.846 1.00 83.75 92 GLN A N 1
ATOM 761 C CA . GLN A 1 92 ? 6.215 3.239 -8.023 1.00 83.75 92 GLN A CA 1
ATOM 762 C C . GLN A 1 92 ? 5.399 2.259 -7.180 1.00 83.75 92 GLN A C 1
ATOM 764 O O . GLN A 1 92 ? 5.210 1.090 -7.532 1.00 83.75 92 GLN A O 1
ATOM 769 N N . ALA A 1 93 ? 4.893 2.760 -6.051 1.00 89.06 93 ALA A N 1
ATOM 770 C CA . ALA A 1 93 ? 4.082 1.975 -5.133 1.00 89.06 93 ALA A CA 1
ATOM 771 C C . ALA A 1 93 ? 2.663 2.539 -4.995 1.00 89.06 93 ALA A C 1
ATOM 773 O O . ALA A 1 93 ? 2.469 3.736 -4.774 1.00 89.06 93 ALA A O 1
ATOM 774 N N . CYS A 1 94 ? 1.679 1.650 -5.087 1.00 93.44 94 CYS A N 1
ATOM 775 C CA . CYS A 1 94 ? 0.295 1.878 -4.677 1.00 93.44 94 CYS A CA 1
ATOM 776 C C . CYS A 1 94 ? 0.118 1.363 -3.242 1.00 93.44 94 CYS A C 1
ATOM 778 O O . CYS A 1 94 ? 0.751 0.382 -2.842 1.00 93.44 94 CYS A O 1
ATOM 780 N N . LEU A 1 95 ? -0.770 1.986 -2.471 1.00 95.94 95 LEU A N 1
ATOM 781 C CA . LEU A 1 95 ? -1.132 1.528 -1.129 1.00 95.94 95 LEU A CA 1
ATOM 782 C C . LEU A 1 95 ? -2.604 1.118 -1.107 1.00 95.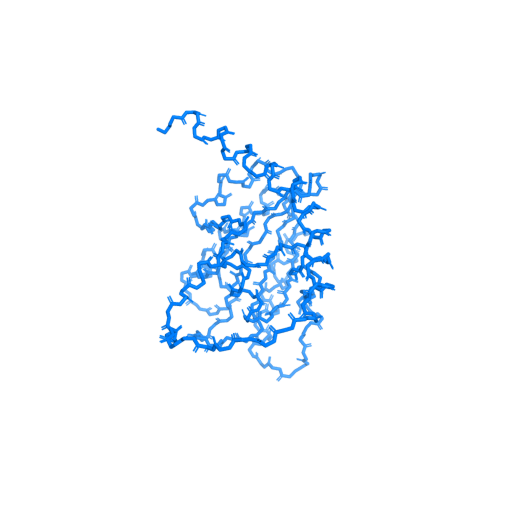94 95 LEU A C 1
ATOM 784 O O . LEU A 1 95 ? -3.466 1.848 -1.587 1.00 95.94 95 LEU A O 1
ATOM 788 N N . VAL A 1 96 ? -2.904 -0.027 -0.504 1.00 97.44 96 VAL A N 1
ATOM 789 C CA . VAL A 1 96 ? -4.269 -0.434 -0.167 1.00 97.44 96 VAL A CA 1
ATOM 790 C C . VAL A 1 96 ? -4.357 -0.651 1.334 1.00 97.44 96 VAL A C 1
ATOM 792 O O . VAL A 1 96 ? -3.555 -1.387 1.903 1.00 97.44 96 VAL A O 1
ATOM 795 N N . LEU A 1 97 ? -5.326 -0.014 1.983 1.00 97.62 97 LEU A N 1
ATOM 796 C CA . LEU A 1 97 ? -5.666 -0.310 3.372 1.00 97.62 97 LEU A CA 1
ATOM 797 C C . LEU A 1 97 ? -6.847 -1.264 3.399 1.00 97.62 97 LEU A C 1
ATOM 799 O O . LEU A 1 97 ? -7.837 -0.989 2.736 1.00 97.62 97 LEU A O 1
ATOM 803 N N . GLU A 1 98 ? -6.758 -2.339 4.169 1.00 97.31 98 GLU A N 1
ATOM 804 C CA . GLU A 1 98 ? -7.824 -3.326 4.362 1.00 97.31 98 GLU A CA 1
ATOM 805 C C . GLU A 1 98 ? -8.096 -3.496 5.862 1.00 97.31 98 GLU A C 1
ATOM 807 O O . GLU A 1 98 ? -7.161 -3.649 6.650 1.00 97.31 98 GLU A O 1
ATOM 812 N N . SER A 1 99 ? -9.360 -3.484 6.287 1.00 95.94 99 SER A N 1
ATOM 813 C CA . SER A 1 99 ? -9.710 -3.864 7.660 1.00 95.94 99 SER A CA 1
ATOM 814 C C . SER A 1 99 ? -9.701 -5.382 7.803 1.00 95.94 99 SER A C 1
ATOM 816 O O . SER A 1 99 ? -10.467 -6.069 7.128 1.00 95.94 99 SER A O 1
ATOM 818 N N . LYS A 1 100 ? -8.941 -5.916 8.769 1.00 92.62 100 LYS A N 1
ATOM 819 C CA . LYS A 1 100 ? -9.050 -7.343 9.137 1.00 92.62 100 LYS A CA 1
ATOM 820 C C . LYS A 1 100 ? -10.423 -7.721 9.691 1.00 92.62 100 LYS A C 1
ATOM 822 O O . LYS A 1 100 ? -10.762 -8.899 9.699 1.00 92.62 100 LYS A O 1
ATOM 827 N N . VAL A 1 101 ? -11.164 -6.748 10.219 1.00 94.25 101 VAL A N 1
ATOM 828 C CA . VAL A 1 101 ? -12.437 -6.981 10.910 1.00 94.25 101 VAL A CA 1
ATOM 829 C C . VAL A 1 101 ? -13.600 -6.937 9.927 1.00 94.25 101 VAL A C 1
ATOM 831 O O . VAL A 1 101 ? -14.416 -7.853 9.917 1.00 94.25 101 VAL A O 1
ATOM 834 N N . THR A 1 102 ? -13.682 -5.887 9.103 1.00 93.94 102 THR A N 1
ATOM 835 C CA . THR A 1 102 ? -14.824 -5.680 8.194 1.00 93.94 102 THR A CA 1
ATOM 836 C C . THR A 1 102 ? -14.561 -6.162 6.770 1.00 93.94 102 THR A C 1
ATOM 838 O O . THR A 1 102 ? -15.510 -6.404 6.027 1.00 93.94 102 THR A O 1
ATOM 841 N N . GLY A 1 103 ? -13.294 -6.312 6.371 1.00 92.31 103 GLY A N 1
ATOM 842 C CA . GLY A 1 103 ? -12.907 -6.585 4.985 1.00 92.31 103 GLY A CA 1
ATOM 843 C C . GLY A 1 103 ? -13.064 -5.381 4.048 1.00 92.31 103 GLY A C 1
ATOM 844 O O . GLY A 1 103 ? -12.872 -5.520 2.840 1.00 92.31 103 GLY A O 1
ATOM 845 N N . GLU A 1 104 ? -13.417 -4.204 4.573 1.00 94.94 104 GLU A N 1
ATOM 846 C CA . GLU A 1 104 ? -13.460 -2.963 3.797 1.00 94.94 104 GLU A CA 1
ATOM 847 C C . GLU A 1 104 ? -12.052 -2.545 3.384 1.00 94.94 104 GLU A C 1
ATOM 849 O O . GLU A 1 104 ? -11.093 -2.738 4.138 1.00 94.94 104 GLU A O 1
ATOM 854 N N . TRP A 1 105 ? -11.934 -1.958 2.193 1.00 96.81 105 TRP A N 1
ATOM 855 C CA . TRP A 1 105 ? -10.650 -1.576 1.627 1.00 96.81 105 TRP A CA 1
ATOM 856 C C . TRP A 1 105 ? -10.670 -0.198 0.964 1.00 96.81 105 TRP A C 1
ATOM 858 O O . TRP A 1 105 ? -11.693 0.256 0.455 1.00 96.81 105 TRP A O 1
ATOM 868 N N . TYR A 1 106 ? -9.509 0.456 0.966 1.00 96.88 106 TYR A N 1
ATOM 869 C CA . TYR A 1 106 ? -9.299 1.815 0.467 1.00 96.88 106 TYR A CA 1
ATOM 870 C C . TYR A 1 106 ? -8.031 1.859 -0.377 1.00 96.88 106 TYR A C 1
ATOM 872 O O . TYR A 1 106 ? -6.977 1.418 0.078 1.00 96.88 106 TYR A O 1
ATOM 880 N N . VAL A 1 107 ? -8.126 2.402 -1.590 1.00 96.88 107 VAL A N 1
ATOM 881 C CA . VAL A 1 107 ? -7.034 2.378 -2.576 1.00 96.88 107 VAL A CA 1
ATOM 882 C C . VAL A 1 107 ? -6.423 3.755 -2.732 1.00 96.88 107 VAL A C 1
ATOM 884 O O . VAL A 1 107 ? -7.131 4.719 -3.018 1.00 96.88 107 VAL A O 1
ATOM 887 N N . PHE A 1 108 ? -5.106 3.836 -2.618 1.00 95.94 108 PHE A N 1
ATOM 888 C CA . PHE A 1 108 ? -4.330 5.051 -2.795 1.00 95.94 108 PHE A CA 1
ATOM 889 C C . PHE A 1 108 ? -3.415 4.903 -4.008 1.00 95.94 108 PHE A C 1
ATOM 891 O O . PHE A 1 108 ? -2.620 3.965 -4.070 1.00 95.94 108 PHE A O 1
ATOM 898 N N . ARG A 1 109 ? -3.534 5.825 -4.969 1.00 92.31 109 ARG A N 1
ATOM 899 C CA . ARG A 1 109 ? -2.826 5.731 -6.259 1.00 92.31 109 ARG A CA 1
ATOM 900 C C . ARG A 1 109 ? -1.310 5.881 -6.092 1.00 92.31 109 ARG A C 1
ATOM 902 O O . ARG A 1 109 ? -0.840 6.547 -5.164 1.00 92.31 109 ARG A O 1
ATOM 909 N N . ARG A 1 110 ? -0.571 5.334 -7.056 1.00 89.69 110 ARG A N 1
ATOM 910 C CA . ARG A 1 110 ? 0.847 5.604 -7.321 1.00 89.69 110 ARG A CA 1
ATOM 911 C C . ARG A 1 110 ? 1.148 7.093 -7.534 1.00 89.69 110 ARG A C 1
ATOM 913 O O . ARG A 1 110 ? 0.258 7.923 -7.719 1.00 89.69 110 ARG A O 1
ATOM 920 N N . GLY A 1 111 ? 2.441 7.422 -7.495 1.00 83.94 111 GLY A N 1
ATOM 921 C CA . GLY A 1 111 ? 2.990 8.761 -7.754 1.00 83.94 111 GLY A CA 1
ATOM 922 C C . GLY A 1 111 ? 3.401 9.545 -6.501 1.00 83.94 111 GLY A C 1
ATOM 923 O O . GLY A 1 111 ? 4.198 10.476 -6.594 1.00 83.94 111 GLY A O 1
ATOM 924 N N . ARG A 1 112 ? 2.909 9.158 -5.316 1.00 85.25 112 ARG A N 1
ATOM 925 C CA . ARG A 1 112 ? 3.307 9.748 -4.017 1.00 85.25 112 ARG A CA 1
ATOM 926 C C . ARG A 1 112 ? 4.284 8.881 -3.230 1.00 85.25 112 ARG A C 1
ATOM 928 O O . ARG A 1 112 ? 5.039 9.399 -2.413 1.00 85.25 112 ARG A O 1
ATOM 935 N N . MET A 1 113 ? 4.268 7.572 -3.474 1.00 85.81 113 MET A N 1
ATOM 936 C CA . MET A 1 113 ? 5.147 6.616 -2.812 1.00 85.81 113 MET A CA 1
ATOM 937 C C . MET A 1 113 ? 6.161 6.034 -3.795 1.00 85.81 113 MET A C 1
ATOM 939 O O . MET A 1 113 ? 5.813 5.647 -4.911 1.00 85.81 113 MET A O 1
ATOM 943 N N . ALA A 1 114 ? 7.409 5.953 -3.345 1.00 80.81 114 ALA A N 1
ATOM 944 C CA . ALA A 1 114 ? 8.536 5.375 -4.057 1.00 80.81 114 ALA A CA 1
ATOM 945 C C . ALA A 1 114 ? 9.382 4.561 -3.074 1.00 80.81 114 ALA A C 1
ATOM 947 O O . ALA A 1 114 ? 9.644 5.005 -1.954 1.00 80.81 114 ALA A O 1
ATOM 948 N N . MET A 1 115 ? 9.818 3.379 -3.506 1.00 74.56 115 MET A N 1
ATOM 949 C CA . MET A 1 115 ? 10.638 2.470 -2.693 1.00 74.56 115 MET A CA 1
ATOM 950 C C . MET A 1 115 ? 12.125 2.519 -3.064 1.00 74.56 115 MET A C 1
ATOM 952 O O . MET A 1 115 ? 12.932 1.824 -2.455 1.00 74.56 115 MET A O 1
ATOM 956 N N . GLN A 1 116 ? 12.484 3.361 -4.036 1.00 74.00 116 GLN A N 1
ATOM 957 C CA . GLN A 1 116 ? 13.845 3.559 -4.522 1.00 74.00 116 GLN A CA 1
ATOM 958 C C . GLN A 1 116 ? 14.095 4.999 -4.986 1.00 74.00 116 GLN A C 1
ATOM 960 O O . GLN A 1 116 ? 13.159 5.788 -5.150 1.00 74.00 116 GLN A O 1
ATOM 965 N N . GLY A 1 117 ? 15.375 5.327 -5.173 1.00 69.75 117 GLY A N 1
ATOM 966 C CA . GLY A 1 117 ? 15.863 6.621 -5.644 1.00 69.75 117 GLY A CA 1
ATOM 967 C C . GLY A 1 117 ? 16.318 7.572 -4.542 1.00 69.75 117 GLY A C 1
ATOM 968 O O . GLY A 1 117 ? 16.750 7.158 -3.470 1.00 69.75 117 GLY A O 1
ATOM 969 N N . VAL A 1 118 ? 16.248 8.871 -4.823 1.00 65.56 118 VAL A N 1
ATOM 970 C CA . VAL A 1 118 ? 16.557 9.963 -3.888 1.00 65.56 118 VAL A CA 1
ATOM 971 C C . VAL A 1 118 ? 15.586 11.109 -4.163 1.00 65.56 118 VAL A C 1
ATOM 973 O O . VAL A 1 118 ? 15.437 11.527 -5.309 1.00 65.56 118 VAL A O 1
ATOM 976 N N . GLY A 1 119 ? 14.890 11.607 -3.132 1.00 74.81 119 GLY A N 1
ATOM 977 C CA . GLY A 1 119 ? 14.011 12.777 -3.258 1.00 74.81 119 GLY A CA 1
ATOM 978 C C . GLY A 1 119 ? 12.657 12.681 -2.547 1.00 74.81 119 GLY A C 1
ATOM 979 O O . GLY A 1 119 ? 12.479 11.964 -1.562 1.00 74.81 119 GLY A O 1
ATOM 980 N N . GLY A 1 120 ? 11.687 13.461 -3.042 1.00 79.56 120 GLY A N 1
ATOM 981 C CA . GLY A 1 120 ? 10.407 13.710 -2.367 1.00 79.56 120 GLY A CA 1
ATOM 982 C C . GLY A 1 120 ? 9.517 12.476 -2.179 1.00 79.56 120 GLY A C 1
ATOM 983 O O . GLY A 1 120 ? 8.883 12.353 -1.132 1.00 79.56 120 GLY A O 1
ATOM 984 N N . GLY A 1 121 ? 9.505 11.547 -3.142 1.00 80.00 121 GLY A N 1
ATOM 985 C CA . GLY A 1 121 ? 8.708 10.314 -3.058 1.00 80.00 121 GLY A CA 1
ATOM 986 C C . GLY A 1 121 ? 9.151 9.381 -1.926 1.00 80.00 121 GLY A C 1
ATOM 987 O O . GLY A 1 121 ? 8.314 8.786 -1.249 1.00 80.00 121 GLY A O 1
ATOM 988 N N . ILE A 1 122 ? 10.457 9.316 -1.639 1.00 82.12 122 ILE A N 1
ATOM 989 C CA . ILE A 1 122 ? 10.982 8.538 -0.505 1.00 82.12 122 ILE A CA 1
ATOM 990 C C . ILE A 1 122 ? 10.543 9.157 0.809 1.00 82.12 122 ILE A C 1
ATOM 992 O O . ILE A 1 122 ? 9.976 8.463 1.647 1.00 82.12 122 ILE A O 1
ATOM 996 N N . ARG A 1 123 ? 10.721 10.472 0.969 1.00 84.75 123 ARG A N 1
ATOM 997 C CA . ARG A 1 123 ? 10.307 11.169 2.192 1.00 84.75 123 ARG A CA 1
ATOM 998 C C . ARG A 1 123 ? 8.807 11.007 2.456 1.00 84.75 123 ARG A C 1
ATOM 1000 O O . ARG A 1 123 ? 8.396 10.809 3.595 1.00 84.75 123 ARG A O 1
ATOM 1007 N N . GLN A 1 124 ? 7.977 11.074 1.414 1.00 87.00 124 GLN A N 1
ATOM 1008 C CA . GLN A 1 124 ? 6.535 10.833 1.540 1.00 87.00 124 GLN A CA 1
ATOM 1009 C C . GLN A 1 124 ? 6.228 9.384 1.929 1.00 87.00 124 GLN A C 1
ATOM 1011 O O . GLN A 1 124 ? 5.368 9.156 2.780 1.00 87.00 124 GLN A O 1
ATOM 1016 N N . SER A 1 125 ? 6.969 8.422 1.380 1.00 87.25 125 SER A N 1
ATOM 1017 C CA . SER A 1 125 ? 6.853 7.010 1.758 1.00 87.25 125 SER A CA 1
ATOM 1018 C C . SER A 1 125 ? 7.234 6.790 3.218 1.00 87.25 125 SER A C 1
ATOM 1020 O O . SER A 1 125 ? 6.484 6.147 3.941 1.00 87.25 125 SER A O 1
ATOM 1022 N N . GLU A 1 126 ? 8.334 7.376 3.692 1.00 87.44 126 GLU A N 1
ATOM 1023 C CA . GLU A 1 126 ? 8.758 7.306 5.097 1.00 87.44 126 GLU A CA 1
ATOM 1024 C C . GLU A 1 126 ? 7.699 7.876 6.046 1.00 87.44 126 GLU A C 1
ATOM 1026 O O . GLU A 1 126 ? 7.382 7.255 7.060 1.00 87.44 126 GLU A O 1
ATOM 1031 N N . ILE A 1 127 ? 7.109 9.027 5.704 1.00 89.69 127 ILE A N 1
ATOM 1032 C CA . ILE A 1 127 ? 6.026 9.634 6.490 1.00 89.69 127 ILE A CA 1
ATOM 1033 C C . ILE A 1 127 ? 4.797 8.719 6.509 1.00 89.69 127 ILE A C 1
ATOM 1035 O O . ILE A 1 127 ? 4.228 8.481 7.576 1.00 89.69 127 ILE A O 1
ATOM 1039 N N . ALA A 1 128 ? 4.392 8.186 5.353 1.00 91.38 128 ALA A N 1
ATOM 1040 C CA . ALA A 1 128 ? 3.266 7.263 5.261 1.00 91.38 128 ALA A CA 1
ATOM 1041 C C . ALA A 1 128 ? 3.515 6.005 6.105 1.00 91.38 128 ALA A C 1
ATOM 1043 O O . ALA A 1 128 ? 2.679 5.623 6.917 1.00 91.38 128 ALA A O 1
ATOM 1044 N N . LEU A 1 129 ? 4.698 5.409 5.986 1.00 89.44 129 LEU A N 1
ATOM 1045 C CA . LEU A 1 129 ? 5.101 4.212 6.720 1.00 89.44 129 LEU A CA 1
ATOM 1046 C C . LEU A 1 129 ? 5.174 4.454 8.226 1.00 89.44 129 LEU A C 1
ATOM 1048 O O . LEU A 1 129 ? 4.713 3.613 8.996 1.00 89.44 129 LEU A O 1
ATOM 1052 N N . LYS A 1 130 ? 5.687 5.609 8.659 1.00 90.69 130 LYS A N 1
ATOM 1053 C CA . LYS A 1 130 ? 5.670 6.007 10.070 1.00 90.69 130 LYS A CA 1
ATOM 1054 C C . LYS A 1 130 ? 4.238 6.047 10.612 1.00 90.69 130 LYS A C 1
ATOM 1056 O O . LYS A 1 130 ? 3.976 5.448 11.649 1.00 90.69 130 LYS A O 1
ATOM 1061 N N . ARG A 1 131 ? 3.302 6.654 9.876 1.00 91.81 131 ARG A N 1
ATOM 1062 C CA . ARG A 1 131 ? 1.877 6.701 10.259 1.00 91.81 131 ARG A CA 1
ATOM 1063 C C . ARG A 1 131 ? 1.253 5.307 10.339 1.00 91.81 131 ARG A C 1
ATOM 1065 O O . ARG A 1 131 ? 0.538 5.004 11.290 1.00 91.81 131 ARG A O 1
ATOM 1072 N N . LEU A 1 132 ? 1.550 4.441 9.369 1.00 93.19 132 LEU A N 1
ATOM 1073 C CA . LEU A 1 132 ? 1.098 3.046 9.383 1.00 93.19 132 LEU A CA 1
ATOM 1074 C C . LEU A 1 132 ? 1.598 2.316 10.637 1.00 93.19 132 LEU A C 1
ATOM 1076 O O . LEU A 1 132 ? 0.805 1.663 11.317 1.00 93.19 132 LEU A O 1
ATOM 1080 N N . LYS A 1 133 ? 2.870 2.500 11.002 1.00 88.94 133 LYS A N 1
ATOM 1081 C CA . LYS A 1 133 ? 3.461 1.922 12.219 1.00 88.94 133 LYS A CA 1
ATOM 1082 C C . LYS A 1 133 ? 2.829 2.464 13.497 1.00 88.94 133 LYS A C 1
ATOM 1084 O O . LYS A 1 133 ? 2.453 1.683 14.365 1.00 88.94 133 LYS A O 1
ATOM 1089 N N . GLU A 1 134 ? 2.647 3.778 13.595 1.00 91.50 134 GLU A N 1
ATOM 1090 C CA . GLU A 1 134 ? 1.985 4.420 14.739 1.00 91.50 134 GLU A CA 1
ATOM 1091 C C . GLU A 1 134 ? 0.546 3.909 14.925 1.00 91.50 134 GLU A C 1
ATOM 1093 O O . GLU A 1 134 ? 0.100 3.703 16.053 1.00 91.50 134 GLU A O 1
ATOM 1098 N N . SER A 1 135 ? -0.152 3.605 13.825 1.00 89.44 135 SER A N 1
ATOM 1099 C CA . SER A 1 135 ? -1.486 2.984 13.843 1.00 89.44 135 SER A CA 1
ATOM 1100 C C . SER A 1 135 ? -1.490 1.468 14.092 1.00 89.44 135 SER A C 1
ATOM 1102 O O . SER A 1 135 ? -2.557 0.854 14.109 1.00 89.44 135 SER A O 1
ATOM 1104 N N . LYS A 1 136 ? -0.312 0.851 14.275 1.00 91.12 136 LYS A N 1
ATOM 1105 C CA . LYS A 1 136 ? -0.120 -0.604 14.397 1.00 91.12 136 LYS A CA 1
ATOM 1106 C C . LYS A 1 136 ? -0.686 -1.389 13.205 1.00 91.12 136 LYS A C 1
ATOM 1108 O O . LYS A 1 136 ? -1.181 -2.504 13.368 1.00 91.12 136 LYS A O 1
ATOM 1113 N N . ALA A 1 137 ? -0.625 -0.807 12.007 1.00 92.00 137 ALA A N 1
ATOM 1114 C CA . ALA A 1 137 ? -1.038 -1.484 10.788 1.00 92.00 137 ALA A CA 1
ATOM 1115 C C . ALA A 1 137 ? -0.063 -2.613 10.441 1.00 92.00 137 ALA A C 1
ATOM 1117 O O . ALA A 1 137 ? 1.155 -2.436 10.472 1.00 92.00 137 ALA A O 1
ATOM 1118 N N . TYR A 1 138 ? -0.598 -3.764 10.041 1.00 92.06 138 TYR A N 1
ATOM 1119 C CA . TYR A 1 138 ? 0.215 -4.842 9.485 1.00 92.06 138 TYR A CA 1
ATOM 1120 C C . TYR A 1 138 ? 0.651 -4.471 8.073 1.00 92.06 138 TYR A C 1
ATOM 1122 O O . TYR A 1 138 ? -0.198 -4.160 7.247 1.00 92.06 138 TYR A O 1
ATOM 1130 N N . ILE A 1 139 ? 1.942 -4.532 7.767 1.00 92.00 139 ILE A N 1
ATOM 1131 C CA . ILE A 1 139 ? 2.449 -4.170 6.439 1.00 92.00 139 ILE A CA 1
ATOM 1132 C C . ILE A 1 139 ? 2.708 -5.444 5.633 1.00 92.00 139 ILE A C 1
ATOM 1134 O O . ILE A 1 139 ? 3.448 -6.323 6.070 1.00 92.00 139 ILE A O 1
ATOM 1138 N N . ALA A 1 140 ? 2.106 -5.536 4.449 1.00 91.88 140 ALA A N 1
ATOM 1139 C CA . ALA A 1 140 ? 2.319 -6.609 3.487 1.00 91.88 140 ALA A CA 1
ATOM 1140 C C . ALA A 1 140 ? 2.772 -6.010 2.154 1.00 91.88 140 ALA A C 1
ATOM 1142 O O . ALA A 1 140 ? 2.090 -5.149 1.604 1.00 91.88 140 ALA A O 1
ATOM 1143 N N . VAL A 1 141 ? 3.903 -6.470 1.626 1.00 91.75 141 VAL A N 1
ATOM 1144 C CA . VAL A 1 141 ? 4.495 -5.923 0.397 1.00 91.75 141 VAL A CA 1
ATOM 1145 C C . VAL A 1 141 ? 4.380 -6.938 -0.733 1.00 91.75 141 VAL A C 1
ATOM 1147 O O . VAL A 1 141 ? 4.694 -8.120 -0.562 1.00 91.75 141 VAL A O 1
ATOM 1150 N N . TRP A 1 142 ? 3.927 -6.466 -1.889 1.00 92.69 142 TRP A N 1
ATOM 1151 C CA . TRP A 1 142 ? 3.599 -7.277 -3.053 1.00 92.69 142 TRP A CA 1
ATOM 1152 C C . TRP A 1 142 ? 4.243 -6.698 -4.303 1.00 92.69 142 TRP A C 1
ATOM 1154 O O . TRP A 1 142 ? 4.392 -5.485 -4.419 1.00 92.69 142 TRP A O 1
ATOM 1164 N N . ALA A 1 143 ? 4.553 -7.564 -5.258 1.00 89.56 143 ALA A N 1
ATOM 1165 C CA . ALA A 1 143 ? 4.896 -7.179 -6.613 1.00 89.56 143 ALA A CA 1
ATOM 1166 C C . ALA A 1 143 ? 3.740 -7.495 -7.562 1.00 89.56 143 ALA A C 1
ATOM 1168 O O . ALA A 1 143 ? 3.142 -8.578 -7.503 1.00 89.56 143 ALA A O 1
ATOM 1169 N N . ILE A 1 144 ? 3.450 -6.565 -8.467 1.00 91.31 144 ILE A N 1
ATOM 1170 C CA . ILE A 1 144 ? 2.340 -6.677 -9.413 1.00 91.31 144 ILE A CA 1
ATOM 1171 C C . ILE A 1 144 ? 2.701 -6.078 -10.774 1.00 91.31 144 ILE A C 1
ATOM 1173 O O . ILE A 1 144 ? 3.496 -5.150 -10.861 1.00 91.31 144 ILE A O 1
ATOM 1177 N N . SER A 1 145 ? 2.142 -6.615 -11.859 1.00 90.06 145 SER A N 1
ATOM 1178 C CA . SER A 1 145 ? 2.349 -6.050 -13.199 1.00 90.06 145 SER A CA 1
ATOM 1179 C C . SER A 1 145 ? 1.687 -4.678 -13.329 1.00 90.06 145 SER A C 1
ATOM 1181 O O . SER A 1 145 ? 0.547 -4.506 -12.882 1.00 90.06 145 SER A O 1
ATOM 1183 N N . THR A 1 146 ? 2.339 -3.765 -14.040 1.00 89.00 146 THR A N 1
ATOM 1184 C CA . THR A 1 146 ? 1.890 -2.383 -14.263 1.00 89.00 146 THR A CA 1
ATOM 1185 C C . THR A 1 146 ? 0.494 -2.320 -14.886 1.00 89.00 146 THR A C 1
ATOM 1187 O O . THR A 1 146 ? -0.365 -1.623 -14.361 1.00 89.00 146 THR A O 1
ATOM 1190 N N . ALA A 1 147 ? 0.197 -3.169 -15.878 1.00 90.19 147 ALA A N 1
ATOM 1191 C CA . ALA A 1 147 ? -1.119 -3.214 -16.527 1.00 90.19 147 ALA A CA 1
ATOM 1192 C C . ALA A 1 147 ? -2.283 -3.530 -15.563 1.00 90.19 147 ALA A C 1
ATOM 1194 O O . ALA A 1 147 ? -3.349 -2.921 -15.639 1.00 90.19 147 ALA A O 1
ATOM 1195 N N . ILE A 1 148 ? -2.091 -4.469 -14.625 1.00 92.56 148 ILE A N 1
ATOM 1196 C CA . ILE A 1 148 ? -3.112 -4.772 -13.604 1.00 92.56 148 ILE A CA 1
ATOM 1197 C C . ILE A 1 148 ? -3.283 -3.580 -12.661 1.00 92.56 148 ILE A C 1
ATOM 1199 O O . ILE A 1 148 ? -4.405 -3.269 -12.261 1.00 92.56 148 ILE A O 1
ATOM 1203 N N . LEU A 1 149 ? -2.182 -2.915 -12.315 1.00 92.19 149 LEU A N 1
ATOM 1204 C CA . LEU A 1 149 ? -2.194 -1.774 -11.412 1.00 92.19 149 LEU A CA 1
ATOM 1205 C C . LEU A 1 149 ? -2.869 -0.547 -12.046 1.00 92.19 149 LEU A C 1
ATOM 1207 O O . LEU A 1 149 ? -3.653 0.121 -11.376 1.00 92.19 149 LEU A O 1
ATOM 1211 N N . ASP A 1 150 ? -2.667 -0.311 -13.344 1.00 91.56 150 ASP A N 1
ATOM 1212 C CA . ASP A 1 150 ? -3.353 0.740 -14.105 1.00 91.56 150 ASP A CA 1
ATOM 1213 C C . ASP A 1 150 ? -4.869 0.518 -14.132 1.00 91.56 150 ASP A C 1
ATOM 1215 O O . ASP A 1 150 ? -5.653 1.440 -13.889 1.00 91.56 150 ASP A O 1
ATOM 1219 N N . GLU A 1 151 ? -5.310 -0.714 -14.401 1.00 92.69 151 GLU A N 1
ATOM 1220 C CA . GLU A 1 151 ? -6.734 -1.059 -14.361 1.00 92.69 151 GLU A CA 1
ATOM 1221 C C . GLU A 1 151 ? -7.313 -0.893 -12.954 1.00 92.69 151 GLU A C 1
ATOM 1223 O O . GLU A 1 151 ? -8.420 -0.373 -12.800 1.00 92.69 151 GLU A O 1
ATOM 1228 N N . PHE A 1 152 ? -6.563 -1.294 -11.929 1.00 94.19 152 PHE A N 1
ATOM 1229 C CA . PHE A 1 152 ? -6.962 -1.167 -10.533 1.00 94.19 152 PHE A CA 1
ATOM 1230 C C . PHE A 1 152 ? -7.133 0.296 -10.115 1.00 94.19 152 PHE A C 1
ATOM 1232 O O . PHE A 1 152 ? -8.197 0.689 -9.646 1.00 94.19 152 PHE A O 1
ATOM 1239 N N . GLU A 1 153 ? -6.137 1.148 -10.340 1.00 92.19 153 GLU A N 1
ATOM 1240 C CA . GLU A 1 153 ? -6.179 2.557 -9.924 1.00 92.19 153 GLU A CA 1
ATOM 1241 C C . GLU A 1 153 ? -7.221 3.383 -10.685 1.00 92.19 153 GLU A C 1
ATOM 1243 O O . GLU A 1 153 ? -7.764 4.368 -10.171 1.00 92.19 153 GLU A O 1
ATOM 1248 N N . ASN A 1 154 ? -7.544 2.968 -11.907 1.00 91.00 154 ASN A N 1
ATOM 1249 C CA . ASN A 1 154 ? -8.638 3.548 -12.674 1.00 91.00 154 ASN A CA 1
ATOM 1250 C C . ASN A 1 154 ? -10.008 2.977 -12.279 1.00 91.00 154 ASN A C 1
ATOM 1252 O O . ASN A 1 154 ? -11.010 3.336 -12.891 1.00 91.00 154 ASN A O 1
ATOM 1256 N N . GLY A 1 155 ? -10.072 2.144 -11.237 1.00 90.69 155 GLY A N 1
ATOM 1257 C CA . GLY A 1 155 ? -11.292 1.556 -10.692 1.00 90.69 155 GLY A CA 1
ATOM 1258 C C . GLY A 1 155 ? -11.940 0.513 -11.599 1.00 90.69 155 GLY A C 1
ATOM 1259 O O . GLY A 1 155 ? -13.146 0.311 -11.512 1.00 90.69 155 GLY A O 1
ATOM 1260 N N . GLY A 1 156 ? -11.169 -0.113 -12.488 1.00 89.50 156 GLY A N 1
ATOM 1261 C CA . GLY A 1 156 ? -11.631 -1.151 -13.411 1.00 89.50 156 GLY A CA 1
ATOM 1262 C C . GLY A 1 156 ? -11.533 -2.580 -12.866 1.00 89.50 156 GLY A C 1
ATOM 1263 O O . GLY A 1 156 ? -12.178 -3.466 -13.418 1.00 89.50 156 GLY A O 1
ATOM 1264 N N . LYS A 1 157 ? -10.765 -2.809 -11.792 1.00 93.25 157 LYS A N 1
ATOM 1265 C CA . LYS A 1 157 ? -10.605 -4.113 -11.116 1.00 93.25 157 LYS A CA 1
ATOM 1266 C C . LYS A 1 157 ? -10.757 -3.972 -9.615 1.00 93.25 157 LYS A C 1
ATOM 1268 O O . LYS A 1 157 ? -10.279 -2.993 -9.066 1.00 93.25 157 LYS A O 1
ATOM 1273 N N . LEU A 1 158 ? -11.380 -4.931 -8.936 1.00 95.12 158 LEU A N 1
ATOM 1274 C CA . LEU A 1 158 ? -11.574 -4.858 -7.481 1.00 95.12 158 LEU A CA 1
ATOM 1275 C C . LEU A 1 158 ? -10.354 -5.384 -6.713 1.00 95.12 158 LEU A C 1
ATOM 1277 O O . LEU A 1 158 ? -9.640 -6.266 -7.187 1.00 95.12 158 LEU A O 1
ATOM 1281 N N . TRP A 1 159 ? -10.150 -4.900 -5.482 1.00 95.50 159 TRP A N 1
ATOM 1282 C CA . TRP A 1 159 ? -9.013 -5.319 -4.651 1.00 95.50 159 TRP A CA 1
ATOM 1283 C C . TRP A 1 159 ? -8.898 -6.845 -4.465 1.00 95.50 159 TRP A C 1
ATOM 1285 O O . TRP A 1 159 ? -7.798 -7.360 -4.650 1.00 95.50 159 TRP A O 1
ATOM 1295 N N . PRO A 1 160 ? -9.973 -7.614 -4.191 1.00 94.19 160 PRO A N 1
ATOM 1296 C CA . PRO A 1 160 ? -9.863 -9.068 -4.059 1.00 94.19 160 PRO A CA 1
ATOM 1297 C C . PRO A 1 160 ? -9.317 -9.770 -5.312 1.00 94.19 160 PRO A C 1
ATOM 1299 O O . PRO A 1 160 ? -8.559 -10.728 -5.192 1.00 94.19 160 PRO A O 1
ATOM 1302 N N . GLU A 1 161 ? -9.655 -9.283 -6.507 1.00 93.94 161 GLU A N 1
ATOM 1303 C CA . GLU A 1 161 ? -9.159 -9.831 -7.777 1.00 93.94 161 GLU A CA 1
ATOM 1304 C C . GLU A 1 161 ? -7.667 -9.534 -7.952 1.00 93.94 161 GLU A C 1
ATOM 1306 O O . GLU A 1 161 ? -6.873 -10.412 -8.294 1.00 93.94 161 GLU A O 1
ATOM 1311 N N . VAL A 1 162 ? -7.279 -8.295 -7.648 1.00 95.00 162 VAL A N 1
ATOM 1312 C CA . VAL A 1 162 ? -5.890 -7.831 -7.702 1.00 95.00 162 VAL A CA 1
ATOM 1313 C C . VAL A 1 162 ? -5.026 -8.588 -6.695 1.00 95.00 162 VAL A C 1
ATOM 1315 O O . VAL A 1 162 ? -3.951 -9.066 -7.053 1.00 95.00 162 VAL A O 1
ATOM 1318 N N . LYS A 1 163 ? -5.518 -8.784 -5.467 1.00 94.25 163 LYS A N 1
ATOM 1319 C CA . LYS A 1 163 ? -4.833 -9.506 -4.385 1.00 94.25 163 LYS A CA 1
ATOM 1320 C C . LYS A 1 163 ? -4.493 -10.950 -4.764 1.00 94.25 163 LYS A C 1
ATOM 1322 O O . LYS A 1 163 ? -3.426 -11.420 -4.394 1.00 94.25 163 LYS A O 1
ATOM 1327 N N . ILE A 1 164 ? -5.354 -11.634 -5.526 1.00 91.81 164 ILE A N 1
ATOM 1328 C CA . ILE A 1 164 ? -5.094 -13.002 -6.020 1.00 91.81 164 ILE A CA 1
ATOM 1329 C C . ILE A 1 164 ? -3.950 -13.020 -7.044 1.00 91.81 164 ILE A C 1
ATOM 1331 O O . ILE A 1 164 ? -3.171 -13.968 -7.086 1.00 91.81 164 ILE A O 1
ATOM 1335 N N . SER A 1 165 ? -3.841 -11.975 -7.866 1.00 90.38 165 SER A N 1
ATOM 1336 C CA . SER A 1 165 ? -2.771 -11.842 -8.866 1.00 90.38 165 SER A CA 1
ATOM 1337 C C . SER A 1 165 ? -1.453 -11.291 -8.306 1.00 90.38 165 SER A C 1
ATOM 1339 O O . SER A 1 165 ? -0.421 -11.352 -8.976 1.00 90.38 165 SER A O 1
ATOM 1341 N N . ALA A 1 166 ? -1.483 -10.733 -7.095 1.00 91.62 166 ALA A N 1
ATOM 1342 C CA . ALA A 1 166 ? -0.330 -10.133 -6.450 1.00 91.62 166 ALA A CA 1
ATOM 1343 C C . ALA A 1 166 ? 0.616 -11.219 -5.922 1.00 91.62 166 ALA A C 1
ATOM 1345 O O . ALA A 1 166 ? 0.196 -12.174 -5.269 1.00 91.62 166 ALA A O 1
ATOM 1346 N N . ILE A 1 167 ? 1.914 -11.055 -6.171 1.00 90.75 167 ILE A N 1
ATOM 1347 C CA . ILE A 1 167 ? 2.934 -11.995 -5.696 1.00 90.75 167 ILE A CA 1
ATOM 1348 C C . ILE A 1 167 ? 3.615 -11.379 -4.473 1.00 90.75 167 ILE A C 1
ATOM 1350 O O . ILE A 1 167 ? 3.972 -10.202 -4.536 1.00 90.75 167 ILE A O 1
ATOM 1354 N N . PRO A 1 168 ? 3.819 -12.116 -3.366 1.00 90.12 168 PRO A N 1
ATOM 1355 C CA . PRO A 1 168 ? 4.622 -11.622 -2.254 1.00 90.12 168 PRO A CA 1
ATOM 1356 C C . PRO A 1 168 ? 5.976 -11.110 -2.750 1.00 90.12 168 PRO A C 1
ATOM 1358 O O . PRO A 1 168 ? 6.658 -11.800 -3.508 1.00 90.12 168 PRO A O 1
ATOM 1361 N N . PHE A 1 169 ? 6.364 -9.908 -2.327 1.00 84.69 169 PHE A N 1
ATOM 1362 C CA . PHE A 1 169 ? 7.488 -9.187 -2.930 1.00 84.69 169 PHE A CA 1
ATOM 1363 C C . PHE A 1 169 ? 8.810 -9.975 -2.911 1.00 84.69 169 PHE A C 1
ATOM 1365 O O . PHE A 1 169 ? 9.510 -10.054 -3.914 1.00 84.69 169 PHE A O 1
ATOM 1372 N N . PHE A 1 170 ? 9.141 -10.642 -1.804 1.00 80.00 170 PHE A N 1
ATOM 1373 C CA . PHE A 1 170 ? 10.366 -11.450 -1.741 1.00 80.00 170 PHE A CA 1
ATOM 1374 C C . PHE A 1 170 ? 10.305 -12.736 -2.573 1.00 80.00 170 PHE A C 1
ATOM 1376 O O . PHE A 1 170 ? 11.345 -13.284 -2.914 1.00 80.00 170 PHE A O 1
ATOM 1383 N N . SER A 1 171 ? 9.109 -13.215 -2.920 1.00 82.00 171 SER A N 1
ATOM 1384 C CA . SER A 1 171 ? 8.924 -14.382 -3.789 1.00 82.00 171 SER A CA 1
ATOM 1385 C C . SER A 1 171 ? 8.910 -14.021 -5.274 1.00 82.00 171 SER A C 1
ATOM 1387 O O . SER A 1 171 ? 9.003 -14.911 -6.113 1.00 82.00 171 SER A O 1
ATOM 1389 N N . SER A 1 172 ? 8.761 -12.740 -5.624 1.00 73.56 172 SER A N 1
ATOM 1390 C CA . SER A 1 172 ? 8.672 -12.302 -7.019 1.00 73.56 172 SER A CA 1
ATOM 1391 C C . SER A 1 172 ? 10.015 -12.003 -7.681 1.00 73.56 172 SER A C 1
ATOM 1393 O O . SER A 1 172 ? 10.018 -11.681 -8.865 1.00 73.56 172 SER A O 1
ATOM 1395 N N . ILE A 1 173 ? 11.124 -12.061 -6.942 1.00 64.81 173 ILE A N 1
ATOM 1396 C CA . ILE A 1 173 ? 12.433 -11.593 -7.408 1.00 64.81 173 ILE A CA 1
ATOM 1397 C C . ILE A 1 173 ? 13.306 -12.795 -7.769 1.00 64.81 173 ILE A C 1
ATOM 1399 O O . ILE A 1 173 ? 13.535 -13.672 -6.938 1.00 64.81 173 ILE A O 1
ATOM 1403 N N . GLY A 1 174 ? 13.790 -12.829 -9.013 1.00 57.12 174 GLY A N 1
ATOM 1404 C CA . GLY A 1 174 ? 14.876 -13.718 -9.427 1.00 57.12 174 GLY A CA 1
ATOM 1405 C C . GLY A 1 174 ? 16.225 -13.147 -8.982 1.00 57.12 174 GLY A C 1
ATOM 1406 O O . GLY A 1 174 ? 16.397 -11.935 -8.942 1.00 57.12 174 GLY A O 1
ATOM 1407 N N . ASN A 1 175 ? 17.189 -14.005 -8.648 1.00 49.28 175 ASN A N 1
ATOM 1408 C CA . ASN A 1 175 ? 18.457 -13.643 -7.989 1.00 49.28 175 ASN A CA 1
ATOM 1409 C C . ASN A 1 175 ? 19.386 -12.646 -8.736 1.00 49.28 175 ASN A C 1
ATOM 1411 O O . ASN A 1 175 ? 20.480 -12.404 -8.237 1.00 49.28 175 ASN A O 1
ATOM 1415 N N . ASN A 1 176 ? 19.013 -12.077 -9.891 1.00 48.12 176 ASN A N 1
ATOM 1416 C CA . ASN A 1 176 ? 19.958 -11.430 -10.816 1.00 48.12 176 ASN A CA 1
ATOM 1417 C C . ASN A 1 176 ? 19.617 -10.012 -11.315 1.00 48.12 176 ASN A C 1
ATOM 1419 O O . ASN A 1 176 ? 20.354 -9.505 -12.159 1.00 48.12 176 ASN A O 1
ATOM 1423 N N . ASP A 1 177 ? 18.601 -9.329 -10.784 1.00 56.12 177 ASP A N 1
ATOM 1424 C CA . ASP A 1 177 ? 18.311 -7.953 -11.217 1.00 56.12 177 ASP A CA 1
ATOM 1425 C C . ASP A 1 177 ? 18.827 -6.934 -10.182 1.00 56.12 177 ASP A C 1
ATOM 1427 O O . ASP A 1 177 ? 18.246 -6.752 -9.114 1.00 56.12 177 ASP A O 1
ATOM 1431 N N . GLY A 1 178 ? 19.951 -6.271 -10.479 1.00 54.97 178 GLY A N 1
ATOM 1432 C CA . GLY A 1 178 ? 20.689 -5.426 -9.524 1.00 54.97 178 GLY A CA 1
ATOM 1433 C C . GLY A 1 178 ? 19.901 -4.255 -8.912 1.00 54.97 178 GLY A C 1
ATOM 1434 O O . GLY A 1 178 ? 20.150 -3.895 -7.763 1.00 54.97 178 GLY A O 1
ATOM 1435 N N . GLU A 1 179 ? 18.915 -3.699 -9.623 1.00 58.12 179 GLU A N 1
ATOM 1436 C CA . GLU A 1 179 ? 18.029 -2.642 -9.097 1.00 58.12 179 GLU A CA 1
ATOM 1437 C C . GLU A 1 179 ? 17.101 -3.159 -7.984 1.00 58.12 179 GLU A C 1
ATOM 1439 O O . GLU A 1 179 ? 16.762 -2.433 -7.047 1.00 58.12 179 GLU A O 1
ATOM 1444 N N . TRP A 1 180 ? 16.766 -4.450 -8.008 1.00 66.06 180 TRP A N 1
ATOM 1445 C CA . TRP A 1 180 ? 15.869 -5.056 -7.030 1.00 66.06 180 TRP A CA 1
ATOM 1446 C C . TRP A 1 180 ? 16.513 -5.264 -5.669 1.00 66.06 180 TRP A C 1
ATOM 1448 O O . TRP A 1 180 ? 15.795 -5.265 -4.671 1.00 66.06 180 TRP A O 1
ATOM 1458 N N . CYS A 1 181 ? 17.840 -5.386 -5.593 1.00 66.38 181 CYS A N 1
ATOM 1459 C CA . CYS A 1 181 ? 18.548 -5.489 -4.316 1.00 66.38 181 CYS A CA 1
ATOM 1460 C C . CYS A 1 181 ? 18.291 -4.259 -3.429 1.00 66.38 181 CYS A C 1
ATOM 1462 O O . CYS A 1 181 ? 18.045 -4.408 -2.235 1.00 66.38 181 CYS A O 1
ATOM 1464 N N . LEU A 1 182 ? 18.235 -3.055 -4.013 1.00 68.00 182 LEU A N 1
ATOM 1465 C CA . LEU A 1 182 ? 17.954 -1.820 -3.271 1.00 68.00 182 LEU A CA 1
ATOM 1466 C C . LEU A 1 182 ? 16.513 -1.777 -2.750 1.00 68.00 182 LEU A C 1
ATOM 1468 O O . LEU A 1 182 ? 16.284 -1.450 -1.584 1.00 68.00 182 LEU A O 1
ATOM 1472 N N . ILE A 1 183 ? 15.537 -2.158 -3.581 1.00 70.56 183 ILE A N 1
ATOM 1473 C CA . ILE A 1 183 ? 14.134 -2.250 -3.151 1.00 70.56 183 ILE A CA 1
ATOM 1474 C C . ILE A 1 183 ? 13.979 -3.344 -2.086 1.00 70.56 183 ILE A C 1
ATOM 1476 O O . ILE A 1 183 ? 13.215 -3.169 -1.137 1.00 70.56 183 ILE A O 1
ATOM 1480 N N . GLN A 1 184 ? 14.705 -4.461 -2.198 1.00 73.88 184 GLN A N 1
ATOM 1481 C CA . GLN A 1 184 ? 14.719 -5.528 -1.196 1.00 73.88 184 GLN A CA 1
ATOM 1482 C C . GLN A 1 184 ? 15.265 -5.057 0.140 1.00 73.88 184 GLN A C 1
ATOM 1484 O O . GLN A 1 184 ? 14.601 -5.278 1.149 1.00 73.88 184 GLN A O 1
ATOM 1489 N N . ASP A 1 185 ? 16.434 -4.422 0.162 1.00 72.62 185 ASP A N 1
ATOM 1490 C CA . ASP A 1 185 ? 17.043 -3.939 1.400 1.00 72.62 185 ASP A CA 1
ATOM 1491 C C . ASP A 1 185 ? 16.152 -2.901 2.059 1.00 72.62 185 ASP A C 1
ATOM 1493 O O . ASP A 1 185 ? 15.851 -3.008 3.249 1.00 72.62 185 ASP A O 1
ATOM 1497 N N . ARG A 1 186 ? 15.584 -1.991 1.263 1.00 71.31 186 ARG A N 1
ATOM 1498 C CA . ARG A 1 186 ? 14.623 -1.027 1.783 1.00 71.31 186 ARG A CA 1
ATOM 1499 C C . ARG A 1 186 ? 13.366 -1.705 2.311 1.00 71.31 186 ARG A C 1
ATOM 1501 O O . ARG A 1 186 ? 12.927 -1.411 3.414 1.00 71.31 186 ARG A O 1
ATOM 1508 N N . THR A 1 187 ? 12.804 -2.660 1.580 1.00 75.25 187 THR A N 1
ATOM 1509 C CA . THR A 1 187 ? 11.636 -3.428 2.032 1.00 75.25 187 THR A CA 1
ATOM 1510 C C . THR A 1 187 ? 11.943 -4.212 3.311 1.00 75.25 187 THR A C 1
ATOM 1512 O O . THR A 1 187 ? 11.100 -4.269 4.205 1.00 75.25 187 THR A O 1
ATOM 1515 N N . ARG A 1 188 ? 13.155 -4.765 3.451 1.00 75.38 188 ARG A N 1
ATOM 1516 C CA . ARG A 1 188 ? 13.615 -5.434 4.677 1.00 75.38 188 ARG A CA 1
ATOM 1517 C C . ARG A 1 188 ? 13.715 -4.456 5.837 1.00 75.38 188 ARG A C 1
ATOM 1519 O O . ARG A 1 188 ? 13.147 -4.759 6.875 1.00 75.38 188 ARG A O 1
ATOM 1526 N N . GLU A 1 189 ? 14.354 -3.299 5.671 1.00 71.00 189 GLU A N 1
ATOM 1527 C CA . GLU A 1 189 ? 14.401 -2.241 6.696 1.00 71.00 189 GLU A CA 1
ATOM 1528 C C . GLU A 1 189 ? 12.995 -1.796 7.123 1.00 71.00 189 GLU A C 1
ATOM 1530 O O . GLU A 1 189 ? 12.705 -1.580 8.303 1.00 71.00 189 GLU A O 1
ATOM 1535 N N . LEU A 1 190 ? 12.090 -1.676 6.151 1.00 66.44 190 LEU A N 1
ATOM 1536 C CA . LEU A 1 190 ? 10.713 -1.275 6.397 1.00 66.44 190 LEU A CA 1
ATOM 1537 C C . LEU A 1 190 ? 9.958 -2.306 7.239 1.00 66.44 190 LEU A C 1
ATOM 1539 O O . LEU A 1 190 ? 9.194 -1.905 8.125 1.00 66.44 190 LEU A O 1
ATOM 1543 N N . LEU A 1 191 ? 10.189 -3.595 6.976 1.00 67.06 191 LEU A N 1
ATOM 1544 C CA . LEU A 1 191 ? 9.529 -4.716 7.642 1.00 67.06 191 LEU A CA 1
ATOM 1545 C C . LEU A 1 191 ? 10.200 -5.146 8.954 1.00 67.06 191 LEU A C 1
ATOM 1547 O O . LEU A 1 191 ? 9.494 -5.603 9.848 1.00 67.06 191 LEU A O 1
ATOM 1551 N N . SER A 1 192 ? 11.519 -5.002 9.095 1.00 64.69 192 SER A N 1
ATOM 1552 C CA . SER A 1 192 ? 12.275 -5.396 10.295 1.00 64.69 192 SER A CA 1
ATOM 1553 C C . SER A 1 192 ? 12.012 -4.471 11.478 1.00 64.69 192 SER A C 1
ATOM 1555 O O . SER A 1 192 ? 11.979 -4.925 12.613 1.00 64.69 192 SER A O 1
ATOM 1557 N N . ALA A 1 193 ? 11.700 -3.202 11.221 1.00 51.66 193 ALA A N 1
ATOM 1558 C CA . ALA A 1 193 ? 11.254 -2.255 12.241 1.00 51.66 193 ALA A CA 1
ATOM 1559 C C . ALA A 1 193 ? 9.792 -2.477 12.711 1.00 51.66 193 ALA A C 1
ATOM 1561 O O . ALA A 1 193 ? 9.185 -1.551 13.250 1.00 51.66 193 ALA A O 1
ATOM 1562 N N . ASN A 1 194 ? 9.212 -3.661 12.466 1.00 47.28 194 ASN A N 1
ATOM 1563 C CA . ASN A 1 194 ? 7.907 -4.102 12.983 1.00 47.28 194 ASN A CA 1
ATOM 1564 C C . ASN A 1 194 ? 8.025 -5.135 14.127 1.00 47.28 194 ASN A C 1
ATOM 1566 O O . ASN A 1 194 ? 7.001 -5.695 14.526 1.00 47.28 194 ASN A O 1
ATOM 1570 N N . TYR A 1 195 ? 9.237 -5.382 14.638 1.00 39.53 195 TYR A N 1
ATOM 1571 C CA . TYR A 1 195 ? 9.511 -6.216 15.812 1.00 39.53 195 TYR A CA 1
ATOM 1572 C C . TYR A 1 195 ? 10.303 -5.440 16.862 1.00 39.53 195 TYR A C 1
ATOM 1574 O O . TYR A 1 195 ? 11.253 -4.727 16.467 1.00 39.53 195 TYR A O 1
#